Protein AF-A0A8S9Z7M5-F1 (afdb_monomer)

Structure (mmCIF, N/CA/C/O backbone):
data_AF-A0A8S9Z7M5-F1
#
_entry.id   AF-A0A8S9Z7M5-F1
#
loop_
_atom_site.group_PDB
_atom_site.id
_atom_site.type_symbol
_atom_site.label_atom_id
_atom_site.label_alt_id
_atom_site.label_comp_id
_atom_site.label_asym_id
_atom_site.label_entity_id
_atom_site.label_seq_id
_atom_site.pdbx_PDB_ins_code
_atom_site.Cartn_x
_atom_site.Cartn_y
_atom_site.Cartn_z
_atom_site.occupancy
_atom_site.B_iso_or_equiv
_atom_site.auth_seq_id
_atom_site.auth_comp_id
_atom_site.auth_asym_id
_atom_site.auth_atom_id
_atom_site.pdbx_PDB_model_num
ATOM 1 N N . MET A 1 1 ? 32.439 66.332 22.650 1.00 41.66 1 MET A N 1
ATOM 2 C CA . MET A 1 1 ? 33.473 65.335 22.286 1.00 41.66 1 MET A CA 1
ATOM 3 C C . MET A 1 1 ? 32.814 64.199 21.506 1.00 41.66 1 MET A C 1
ATOM 5 O O . MET A 1 1 ? 32.398 63.216 22.099 1.00 41.66 1 MET A O 1
ATOM 9 N N . GLY A 1 2 ? 32.645 64.363 20.190 1.00 43.66 2 GLY A N 1
ATOM 10 C CA . GLY A 1 2 ? 32.163 63.294 19.310 1.00 43.66 2 GLY A CA 1
ATOM 11 C C . GLY A 1 2 ? 33.354 62.501 18.784 1.00 43.66 2 GLY A C 1
ATOM 12 O O . GLY A 1 2 ? 34.183 63.055 18.065 1.00 43.66 2 GLY A O 1
ATOM 13 N N . ARG A 1 3 ? 33.480 61.229 19.173 1.00 40.91 3 ARG A N 1
ATOM 14 C CA . ARG A 1 3 ? 34.490 60.324 18.610 1.00 40.91 3 ARG A CA 1
ATOM 15 C C . ARG A 1 3 ? 34.064 59.967 17.185 1.00 40.91 3 ARG A C 1
ATOM 17 O O . ARG A 1 3 ? 33.231 59.092 16.985 1.00 40.91 3 ARG A O 1
ATOM 24 N N . LEU A 1 4 ? 34.629 60.665 16.203 1.00 47.94 4 LEU A N 1
ATOM 25 C CA . LEU A 1 4 ? 34.622 60.220 14.813 1.00 47.94 4 LEU A CA 1
ATOM 26 C C . LEU A 1 4 ? 35.462 58.942 14.730 1.00 47.94 4 LEU A C 1
ATOM 28 O O . LEU A 1 4 ? 36.685 58.986 14.862 1.00 47.94 4 LEU A O 1
ATOM 32 N N . LEU A 1 5 ? 34.798 57.802 14.545 1.00 40.91 5 LEU A N 1
ATOM 33 C CA . LEU A 1 5 ? 35.454 56.547 14.196 1.00 40.91 5 LEU A CA 1
ATOM 34 C C . LEU A 1 5 ? 36.011 56.686 12.774 1.00 40.91 5 LEU A C 1
ATOM 36 O O . LEU A 1 5 ? 35.303 56.485 11.790 1.00 40.91 5 LEU A O 1
ATOM 40 N N . ARG A 1 6 ? 37.284 57.076 12.660 1.00 47.19 6 ARG A N 1
ATOM 41 C CA . ARG A 1 6 ? 38.050 56.919 11.420 1.00 47.19 6 ARG A CA 1
ATOM 42 C C . ARG A 1 6 ? 38.356 55.434 11.248 1.00 47.19 6 ARG A C 1
ATOM 44 O O . ARG A 1 6 ? 39.201 54.898 11.958 1.00 47.19 6 ARG A O 1
ATOM 51 N N . PHE A 1 7 ? 37.679 54.789 10.306 1.00 44.00 7 PHE A N 1
ATOM 52 C CA . PHE A 1 7 ? 38.098 53.485 9.804 1.00 44.00 7 PHE A CA 1
ATOM 53 C C . PHE A 1 7 ? 39.279 53.691 8.851 1.00 44.00 7 PHE A C 1
ATOM 55 O O . PHE A 1 7 ? 39.161 54.404 7.854 1.00 44.00 7 PHE A O 1
ATOM 62 N N . SER A 1 8 ? 40.432 53.118 9.197 1.00 44.59 8 SER A N 1
ATOM 63 C CA . SER A 1 8 ? 41.628 53.139 8.354 1.00 44.59 8 SER A CA 1
ATOM 64 C C . SER A 1 8 ? 41.434 52.159 7.196 1.00 44.59 8 SER A C 1
ATOM 66 O O . SER A 1 8 ? 41.319 50.956 7.414 1.00 44.59 8 SER A O 1
ATOM 68 N N . ILE A 1 9 ? 41.339 52.674 5.968 1.00 55.38 9 ILE A N 1
ATOM 69 C CA . ILE A 1 9 ? 41.145 51.883 4.745 1.00 55.38 9 ILE A CA 1
ATOM 70 C C . ILE A 1 9 ? 42.525 51.537 4.177 1.00 55.38 9 ILE A C 1
ATOM 72 O O . ILE A 1 9 ? 42.969 52.121 3.191 1.00 55.38 9 ILE A O 1
ATOM 76 N N . GLU A 1 10 ? 43.215 50.601 4.822 1.00 52.72 10 GLU A N 1
ATOM 77 C CA . GLU A 1 10 ? 44.466 50.018 4.308 1.00 52.72 10 GLU A CA 1
ATOM 78 C C . GLU A 1 10 ? 44.392 48.492 4.157 1.00 52.72 10 GLU A C 1
ATOM 80 O O . GLU A 1 10 ? 45.411 47.829 4.000 1.00 52.72 10 GLU A O 1
ATOM 85 N N . GLU A 1 11 ? 43.187 47.913 4.121 1.00 57.78 11 GLU A N 1
ATOM 86 C CA . GLU A 1 11 ? 43.039 46.512 3.719 1.00 57.78 11 GLU A CA 1
ATOM 87 C C . GLU A 1 11 ? 42.823 46.389 2.201 1.00 57.78 11 GLU A C 1
ATOM 89 O O . GLU A 1 11 ? 41.920 47.046 1.661 1.00 57.78 11 GLU A O 1
ATOM 94 N N . PRO A 1 12 ? 43.593 45.534 1.495 1.00 56.59 12 PRO A N 1
ATOM 95 C CA . PRO A 1 12 ? 43.614 45.455 0.028 1.00 56.59 12 PRO A CA 1
ATOM 96 C C . PRO A 1 12 ? 42.266 45.059 -0.602 1.00 56.59 12 PRO A C 1
ATOM 98 O O . PRO A 1 12 ? 42.060 45.265 -1.796 1.00 56.59 12 PRO A O 1
ATOM 101 N N . PHE A 1 13 ? 41.318 44.562 0.197 1.00 58.50 13 PHE A N 1
ATOM 102 C CA . PHE A 1 13 ? 39.996 44.111 -0.249 1.00 58.50 13 PHE A CA 1
ATOM 103 C C . PHE A 1 13 ? 38.861 45.120 -0.003 1.00 58.50 13 PHE A C 1
ATOM 105 O O . PHE A 1 13 ? 37.759 44.951 -0.522 1.00 58.50 13 PHE A O 1
ATOM 112 N N . SER A 1 14 ? 39.110 46.202 0.738 1.00 60.88 14 SER A N 1
ATOM 113 C CA . SER A 1 14 ? 38.068 47.163 1.139 1.00 60.88 14 SER A CA 1
ATOM 114 C C . SER A 1 14 ? 37.517 47.989 -0.033 1.00 60.88 14 SER A C 1
ATOM 116 O O . SER A 1 14 ? 36.306 48.124 -0.196 1.00 60.88 14 SER A O 1
ATOM 118 N N . LYS A 1 15 ? 38.394 48.493 -0.906 1.00 70.69 15 LYS A N 1
ATOM 119 C CA . LYS A 1 15 ? 38.017 49.287 -2.087 1.00 70.69 15 LYS A CA 1
ATOM 120 C C . LYS A 1 15 ? 37.166 48.508 -3.108 1.00 70.69 15 LYS A C 1
ATOM 122 O O . LYS A 1 15 ? 36.126 49.039 -3.496 1.00 70.69 15 LYS A O 1
ATOM 127 N N . PRO A 1 16 ? 37.525 47.277 -3.534 1.00 75.12 16 PRO A N 1
ATOM 128 C CA . PRO A 1 16 ? 36.694 46.522 -4.474 1.00 75.12 16 PRO A CA 1
ATOM 129 C C . PRO A 1 16 ? 35.337 46.123 -3.880 1.00 75.12 16 PRO A C 1
ATOM 131 O O . PRO A 1 16 ? 34.335 46.195 -4.585 1.00 75.12 16 PRO A O 1
ATOM 134 N N . LEU A 1 17 ? 35.264 45.790 -2.587 1.00 72.00 17 LEU A N 1
ATOM 135 C CA . LEU A 1 17 ? 33.990 45.479 -1.926 1.00 72.00 17 LEU A CA 1
ATOM 136 C C . LEU A 1 17 ? 33.049 46.688 -1.872 1.00 72.00 17 LEU A C 1
ATOM 138 O O . LEU A 1 17 ? 31.853 46.543 -2.120 1.00 72.00 17 LEU A O 1
ATOM 142 N N . ILE A 1 18 ? 33.583 47.885 -1.615 1.00 78.94 18 ILE A N 1
ATOM 143 C CA . ILE A 1 18 ? 32.797 49.126 -1.651 1.00 78.94 18 ILE A CA 1
ATOM 144 C C . ILE A 1 18 ? 32.276 49.393 -3.070 1.00 78.94 18 ILE A C 1
ATOM 146 O O . ILE A 1 18 ? 31.110 49.740 -3.233 1.00 78.94 18 ILE A O 1
ATOM 150 N N . ILE A 1 19 ? 33.099 49.184 -4.103 1.00 78.50 19 ILE A N 1
ATOM 151 C CA . ILE A 1 19 ? 32.679 49.363 -5.503 1.00 78.50 19 ILE A CA 1
ATOM 152 C C . ILE A 1 19 ? 31.573 48.365 -5.876 1.00 78.50 19 ILE A C 1
ATOM 154 O O . ILE A 1 19 ? 30.575 48.769 -6.469 1.00 78.50 19 ILE A O 1
ATOM 158 N N . ILE A 1 20 ? 31.700 47.095 -5.479 1.00 82.69 20 ILE A N 1
ATOM 159 C CA . ILE A 1 20 ? 30.673 46.067 -5.711 1.00 82.69 20 ILE A CA 1
ATOM 160 C C . ILE A 1 20 ? 29.368 46.435 -4.993 1.00 82.69 20 ILE A C 1
ATOM 162 O O . ILE A 1 20 ? 28.297 46.372 -5.594 1.00 82.69 20 ILE A O 1
ATOM 166 N N . ALA A 1 21 ? 29.439 46.872 -3.734 1.00 82.31 21 ALA A N 1
ATOM 167 C CA . ALA A 1 21 ? 28.259 47.284 -2.978 1.00 82.31 21 ALA A CA 1
ATOM 168 C C . ALA A 1 21 ? 27.544 48.480 -3.633 1.00 82.31 21 ALA A C 1
ATOM 170 O O . ALA A 1 21 ? 26.318 48.484 -3.743 1.00 82.31 21 ALA A O 1
ATOM 171 N N . LEU A 1 22 ? 28.303 49.463 -4.131 1.00 87.38 22 LEU A N 1
ATOM 172 C CA . LEU A 1 22 ? 27.754 50.606 -4.863 1.00 87.38 22 LEU A CA 1
ATOM 173 C C . LEU A 1 22 ? 27.125 50.188 -6.201 1.00 87.38 22 LEU A C 1
ATOM 175 O O . LEU A 1 22 ? 26.064 50.698 -6.554 1.00 87.38 22 LEU A O 1
ATOM 179 N N . GLN A 1 23 ? 27.722 49.232 -6.918 1.00 88.75 23 GLN A N 1
ATOM 180 C CA . GLN A 1 23 ? 27.154 48.684 -8.154 1.00 88.75 23 GLN A CA 1
ATOM 181 C C . GLN A 1 23 ? 25.840 47.938 -7.899 1.00 88.75 23 GLN A C 1
ATOM 183 O O . GLN A 1 23 ? 24.867 48.165 -8.615 1.00 88.75 23 GLN A O 1
ATOM 188 N N . ILE A 1 24 ? 25.773 47.104 -6.858 1.00 88.44 24 ILE A N 1
ATOM 189 C CA . ILE A 1 24 ? 24.548 46.380 -6.480 1.00 88.44 24 ILE A CA 1
ATOM 190 C C . ILE A 1 24 ? 23.438 47.359 -6.082 1.00 88.44 24 ILE A C 1
ATOM 192 O O . ILE A 1 24 ? 22.291 47.185 -6.499 1.00 88.44 24 ILE A O 1
ATOM 196 N N . ALA A 1 25 ? 23.770 48.402 -5.316 1.00 86.00 25 ALA A N 1
ATOM 197 C CA . ALA A 1 25 ? 22.811 49.431 -4.922 1.00 86.00 25 ALA A CA 1
ATOM 198 C C . ALA A 1 25 ? 22.291 50.221 -6.135 1.00 86.00 25 ALA A C 1
ATOM 200 O O . ALA A 1 25 ? 21.087 50.445 -6.253 1.00 86.00 25 ALA A O 1
ATOM 201 N N . PHE A 1 26 ? 23.173 50.592 -7.068 1.00 89.19 26 PHE A N 1
ATOM 202 C CA . PHE A 1 26 ? 22.802 51.314 -8.286 1.00 89.19 26 PHE A CA 1
ATOM 203 C C . PHE A 1 26 ? 21.929 50.468 -9.223 1.00 89.19 26 PHE A C 1
ATOM 205 O O . PHE A 1 26 ? 20.903 50.943 -9.702 1.00 89.19 26 PHE A O 1
ATOM 212 N N . ILE A 1 27 ? 22.284 49.198 -9.435 1.00 82.88 27 ILE A N 1
ATOM 213 C CA . ILE A 1 27 ? 21.500 48.268 -10.260 1.00 82.88 27 ILE A CA 1
ATOM 214 C C . ILE A 1 27 ? 20.122 48.026 -9.633 1.00 82.88 27 ILE A C 1
ATOM 216 O O . ILE A 1 27 ? 19.117 48.107 -10.334 1.00 82.88 27 ILE A O 1
ATOM 220 N N . SER A 1 28 ? 20.056 47.816 -8.315 1.00 82.94 28 SER A N 1
ATOM 221 C CA . SER A 1 28 ? 18.784 47.682 -7.587 1.00 82.94 28 SER A CA 1
ATOM 222 C C . SER A 1 28 ? 17.900 48.927 -7.736 1.00 82.94 28 SER A C 1
ATOM 224 O O . SER A 1 28 ? 16.697 48.805 -7.959 1.00 82.94 28 SER A O 1
ATOM 226 N N . ALA A 1 29 ? 18.490 50.126 -7.669 1.00 84.62 29 ALA A N 1
ATOM 227 C CA . ALA A 1 29 ? 17.766 51.380 -7.861 1.00 84.62 29 ALA A CA 1
ATOM 228 C C . ALA A 1 29 ? 17.242 51.539 -9.299 1.00 84.62 29 ALA A C 1
ATOM 230 O O . ALA A 1 29 ? 16.110 51.974 -9.485 1.00 84.62 29 ALA A O 1
ATOM 231 N N . LEU A 1 30 ? 18.023 51.146 -10.312 1.00 82.25 30 LEU A N 1
ATOM 232 C CA . LEU A 1 30 ? 17.582 51.161 -11.709 1.00 82.25 30 LEU A CA 1
ATOM 233 C C . LEU A 1 30 ? 16.441 50.169 -11.962 1.00 82.25 30 LEU A C 1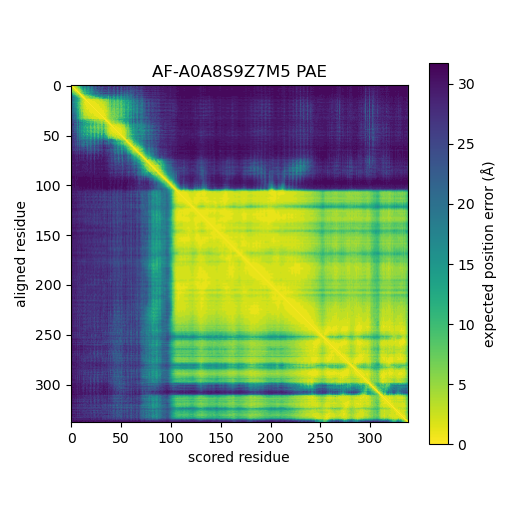
ATOM 235 O O . LEU A 1 30 ? 15.461 50.534 -12.601 1.00 82.25 30 LEU A O 1
ATOM 239 N N . ILE A 1 31 ? 16.535 48.947 -11.429 1.00 81.19 31 ILE A N 1
ATOM 240 C CA . ILE A 1 31 ? 15.472 47.934 -11.541 1.00 81.19 31 ILE A CA 1
ATOM 241 C C . ILE A 1 31 ? 14.167 48.466 -10.941 1.00 81.19 31 ILE A C 1
ATOM 243 O O . ILE A 1 31 ? 13.120 48.361 -11.572 1.00 81.19 31 ILE A O 1
ATOM 247 N N . SER A 1 32 ? 14.246 49.093 -9.763 1.00 80.06 32 SER A N 1
ATOM 248 C CA . SER A 1 32 ? 13.082 49.690 -9.105 1.00 80.06 32 SER A CA 1
ATOM 249 C C . SER A 1 32 ? 12.542 50.926 -9.831 1.00 80.06 32 SER A C 1
ATOM 251 O O . SER A 1 32 ? 11.343 51.167 -9.773 1.00 80.06 32 SER A O 1
ATOM 253 N N . TYR A 1 33 ? 13.394 51.731 -10.473 1.00 87.81 33 TYR A N 1
ATOM 254 C CA . TYR A 1 33 ? 12.980 52.954 -11.172 1.00 87.81 33 TYR A CA 1
ATOM 255 C C . TYR A 1 33 ? 12.324 52.668 -12.530 1.00 87.81 33 TYR A C 1
ATOM 257 O O . TYR A 1 33 ? 11.409 53.381 -12.931 1.00 87.81 33 TYR A O 1
ATOM 265 N N . TYR A 1 34 ? 12.780 51.626 -13.230 1.00 86.38 34 TYR A N 1
ATOM 266 C CA . TYR A 1 34 ? 12.255 51.217 -14.537 1.00 86.38 34 TYR A CA 1
ATOM 267 C C . TYR A 1 34 ? 11.215 50.080 -14.461 1.00 86.38 34 TYR A C 1
ATOM 269 O O . TYR A 1 34 ? 10.794 49.596 -15.507 1.00 86.38 34 TYR A O 1
ATOM 277 N N . ASP A 1 35 ? 10.816 49.668 -13.251 1.00 75.50 35 ASP A N 1
ATOM 278 C CA . ASP A 1 35 ? 9.834 48.604 -12.963 1.00 75.50 35 ASP A CA 1
ATOM 279 C C . ASP A 1 35 ? 10.125 47.289 -13.718 1.00 75.50 35 ASP A C 1
ATOM 281 O O . ASP A 1 35 ? 9.268 46.664 -14.343 1.00 75.50 35 ASP A O 1
ATOM 285 N N . VAL A 1 36 ? 11.404 46.897 -13.722 1.00 77.25 36 VAL A N 1
ATOM 286 C CA . VAL A 1 36 ? 11.878 45.720 -14.459 1.00 77.25 36 VAL A CA 1
ATOM 287 C C . VAL A 1 36 ? 11.590 44.459 -13.648 1.00 77.25 36 VAL A C 1
ATOM 289 O O . VAL A 1 36 ? 12.266 44.177 -12.658 1.00 77.25 36 VAL A O 1
ATOM 292 N N . GLU A 1 37 ? 10.636 43.647 -14.102 1.00 69.12 37 GLU A N 1
ATOM 293 C CA . GLU A 1 37 ? 10.417 42.307 -13.555 1.00 69.12 37 GLU A CA 1
ATOM 294 C C . GLU A 1 37 ? 11.569 41.376 -13.954 1.00 69.12 37 GLU A C 1
ATOM 296 O O . GLU A 1 37 ? 11.643 40.857 -15.071 1.00 69.12 37 GLU A O 1
ATOM 301 N N . LEU A 1 38 ? 12.501 41.155 -13.026 1.00 65.19 38 LEU A N 1
ATOM 302 C CA . LEU A 1 38 ? 13.530 40.143 -13.216 1.00 65.19 38 LEU A CA 1
ATOM 303 C C . LEU A 1 38 ? 12.924 38.750 -13.017 1.00 65.19 38 LEU A C 1
ATOM 305 O O . LEU A 1 38 ? 12.332 38.489 -11.965 1.00 65.19 38 LEU A O 1
ATOM 309 N N . PRO A 1 39 ? 13.123 37.812 -13.961 1.00 69.00 39 PRO A N 1
ATOM 310 C CA . PRO A 1 39 ? 12.734 36.430 -13.761 1.00 69.00 39 PRO A CA 1
ATOM 311 C C . PRO A 1 39 ? 13.681 35.834 -12.715 1.00 69.00 39 PRO A C 1
ATOM 313 O O . PRO A 1 39 ? 14.784 35.373 -13.018 1.00 69.00 39 PRO A O 1
ATOM 316 N N . PHE A 1 40 ? 13.256 35.902 -11.453 1.00 65.12 40 PHE A N 1
ATOM 317 C CA . PHE A 1 40 ? 14.084 35.567 -10.298 1.00 65.12 40 PHE A CA 1
ATOM 318 C C . PHE A 1 40 ? 14.610 34.134 -10.378 1.00 65.12 40 PHE A C 1
ATOM 320 O O . PHE A 1 40 ? 15.770 33.898 -10.063 1.00 65.12 40 PHE A O 1
ATOM 327 N N . GLN A 1 41 ? 13.800 33.202 -10.887 1.00 57.28 41 GLN A N 1
ATOM 328 C CA . GLN A 1 41 ? 14.165 31.789 -10.921 1.00 57.28 41 GLN A CA 1
ATOM 329 C C . GLN A 1 41 ? 15.294 31.462 -11.910 1.00 57.28 41 GLN A C 1
ATOM 331 O O . GLN A 1 41 ? 16.299 30.910 -11.474 1.00 57.28 41 GLN A O 1
ATOM 336 N N . PRO A 1 42 ? 15.247 31.895 -13.184 1.00 68.75 42 PRO A N 1
ATOM 337 C CA . PRO A 1 42 ? 16.381 31.741 -14.098 1.00 68.75 42 PRO A CA 1
ATOM 338 C C . PRO A 1 42 ? 17.667 32.432 -13.631 1.00 68.75 42 PRO A C 1
ATOM 340 O O . PRO A 1 42 ? 18.757 31.888 -13.799 1.00 68.75 42 PRO A O 1
ATOM 343 N N . VAL A 1 43 ? 17.557 33.631 -13.047 1.00 69.50 43 VAL A N 1
ATOM 344 C CA . VAL A 1 43 ? 18.721 34.390 -12.560 1.00 69.50 43 VAL A CA 1
ATOM 345 C C . VAL A 1 43 ? 19.332 33.704 -11.338 1.00 69.50 43 VAL A C 1
ATOM 347 O O . VAL A 1 43 ? 20.551 33.550 -11.261 1.00 69.50 43 VAL A O 1
ATOM 350 N N . TYR A 1 44 ? 18.493 33.231 -10.419 1.00 70.19 44 TYR A N 1
ATOM 351 C CA . TYR A 1 44 ? 18.904 32.447 -9.261 1.00 70.19 44 TYR A CA 1
ATOM 352 C C . TYR A 1 44 ? 19.582 31.140 -9.679 1.00 70.19 44 TYR A C 1
ATOM 354 O O . TYR A 1 44 ? 20.687 30.857 -9.216 1.00 70.19 44 TYR A O 1
ATOM 362 N N . ASP A 1 45 ? 18.983 30.390 -10.606 1.00 66.12 45 ASP A N 1
ATOM 363 C CA . ASP A 1 45 ? 19.530 29.127 -11.106 1.00 66.12 45 ASP A CA 1
ATOM 364 C C . ASP A 1 45 ? 20.881 29.341 -11.801 1.00 66.12 45 ASP A C 1
ATOM 366 O O . ASP A 1 45 ? 21.832 28.584 -11.585 1.00 66.12 45 ASP A O 1
ATOM 370 N N . PHE A 1 46 ? 21.010 30.418 -12.583 1.00 72.81 46 PHE A N 1
ATOM 371 C CA . PHE A 1 46 ? 22.264 30.797 -13.229 1.00 72.81 46 PHE A CA 1
ATOM 372 C C . PHE A 1 46 ? 23.358 31.133 -12.206 1.00 72.81 46 PHE A C 1
ATOM 374 O O . PHE A 1 46 ? 24.471 30.607 -12.309 1.00 72.81 46 PHE A O 1
ATOM 381 N N . ILE A 1 47 ? 23.049 31.967 -11.207 1.00 67.12 47 ILE A N 1
ATOM 382 C CA . ILE A 1 47 ? 23.989 32.359 -10.146 1.00 67.12 47 ILE A CA 1
ATOM 383 C C . ILE A 1 47 ? 24.396 31.134 -9.319 1.00 67.12 47 ILE A C 1
ATOM 385 O O . ILE A 1 47 ? 25.586 30.916 -9.086 1.00 67.12 47 ILE A O 1
ATOM 389 N N . TYR A 1 48 ? 23.437 30.287 -8.947 1.00 66.19 48 TYR A N 1
ATOM 390 C CA . TYR A 1 48 ? 23.670 29.051 -8.204 1.00 66.19 48 TYR A CA 1
ATOM 391 C C . TYR A 1 48 ? 24.605 28.095 -8.962 1.00 66.19 48 TYR A C 1
ATOM 393 O O . TYR A 1 48 ? 25.584 27.593 -8.401 1.00 66.19 48 TYR A O 1
ATOM 401 N N . LEU A 1 49 ? 24.366 27.894 -10.263 1.00 67.06 49 LEU A N 1
ATOM 402 C CA . LEU A 1 49 ? 25.204 27.046 -11.115 1.00 67.06 49 LEU A CA 1
ATOM 403 C C . LEU A 1 49 ? 26.627 27.588 -11.289 1.00 67.06 49 LEU A C 1
ATOM 405 O O . LEU A 1 49 ? 27.566 26.798 -11.397 1.00 67.06 49 LEU A O 1
ATOM 409 N N . HIS A 1 50 ? 26.805 28.909 -11.323 1.00 66.69 50 HIS A N 1
ATOM 410 C CA . HIS A 1 50 ? 28.115 29.525 -11.545 1.00 66.69 50 HIS A CA 1
ATOM 411 C C . HIS A 1 50 ? 28.935 29.656 -10.260 1.00 66.69 50 HIS A C 1
ATOM 413 O O . HIS A 1 50 ? 30.132 29.371 -10.289 1.00 66.69 50 HIS A O 1
ATOM 419 N N . ILE A 1 51 ? 28.311 29.968 -9.120 1.00 61.34 51 ILE A N 1
ATOM 420 C CA . ILE A 1 51 ? 28.991 29.975 -7.814 1.00 61.34 51 ILE A CA 1
ATOM 421 C C . ILE A 1 51 ? 29.507 28.570 -7.471 1.00 61.34 51 ILE A C 1
ATOM 423 O O . ILE A 1 51 ? 30.632 28.425 -6.996 1.00 61.34 51 ILE A O 1
ATOM 427 N N . ARG A 1 52 ? 28.756 27.513 -7.817 1.00 56.22 52 ARG A N 1
ATOM 428 C CA . ARG A 1 52 ? 29.167 26.112 -7.608 1.00 56.22 52 ARG A CA 1
ATOM 429 C C . ARG A 1 52 ? 30.434 25.711 -8.382 1.00 56.22 52 ARG A C 1
ATOM 431 O O . ARG A 1 52 ? 31.097 24.749 -8.000 1.00 56.22 52 ARG A O 1
ATOM 438 N N . LYS A 1 53 ? 30.789 26.427 -9.455 1.00 58.84 53 LYS A N 1
ATOM 439 C CA . LYS A 1 53 ? 32.010 26.168 -10.242 1.00 58.84 53 LYS A CA 1
ATOM 440 C C . LYS A 1 53 ? 33.269 26.784 -9.619 1.00 58.84 53 LYS A C 1
ATOM 442 O O . LYS A 1 53 ? 34.373 26.373 -9.972 1.00 58.84 53 LYS A O 1
ATOM 447 N N . VAL A 1 54 ? 33.137 27.730 -8.684 1.00 62.28 54 VAL A N 1
ATOM 448 C CA . VAL A 1 54 ? 34.278 28.397 -8.040 1.00 62.28 54 VAL A CA 1
ATOM 449 C C . VAL A 1 54 ? 34.656 27.640 -6.767 1.00 62.28 54 VAL A C 1
ATOM 451 O O . VAL A 1 54 ? 34.165 27.903 -5.673 1.00 62.28 54 VAL A O 1
ATOM 454 N N . LYS A 1 55 ? 35.558 26.669 -6.929 1.00 47.72 55 LYS A N 1
ATOM 455 C CA . LYS A 1 55 ? 35.967 25.689 -5.907 1.00 47.72 55 LYS A CA 1
ATOM 456 C C . LYS A 1 55 ? 36.581 26.292 -4.626 1.00 47.72 55 LYS A C 1
ATOM 458 O O . LYS A 1 55 ? 36.695 25.579 -3.643 1.00 47.72 55 LYS A O 1
ATOM 463 N N . GLN A 1 56 ? 36.969 27.571 -4.632 1.00 47.41 56 GLN A N 1
ATOM 464 C CA . GLN A 1 56 ? 37.696 28.233 -3.533 1.00 47.41 56 GLN A CA 1
ATOM 465 C C . GLN A 1 56 ? 36.822 29.031 -2.549 1.00 47.41 56 GLN A C 1
ATOM 467 O O . GLN A 1 56 ? 37.331 29.477 -1.528 1.00 47.41 56 GLN A O 1
ATOM 472 N N . ILE A 1 57 ? 35.526 29.234 -2.813 1.00 48.75 57 ILE A N 1
ATOM 473 C CA . ILE A 1 57 ? 34.686 30.076 -1.933 1.00 48.75 57 ILE A CA 1
ATOM 474 C C . ILE A 1 57 ? 34.247 29.334 -0.657 1.00 48.75 57 ILE A C 1
ATOM 476 O O . ILE A 1 57 ? 33.985 29.969 0.362 1.00 48.75 57 ILE A O 1
ATOM 480 N N . PHE A 1 58 ? 34.219 28.000 -0.680 1.00 48.56 58 PHE A N 1
ATOM 481 C CA . PHE A 1 58 ? 33.742 27.200 0.452 1.00 48.56 58 PHE A CA 1
ATOM 482 C C . PHE A 1 58 ? 34.745 27.056 1.606 1.00 48.56 58 PHE A C 1
ATOM 484 O O . PHE A 1 58 ? 34.324 26.689 2.697 1.00 48.56 58 PHE A O 1
ATOM 491 N N . ASP A 1 59 ? 36.016 27.423 1.416 1.00 43.97 59 ASP A N 1
ATOM 492 C CA . ASP A 1 59 ? 37.032 27.316 2.474 1.00 43.97 59 ASP A CA 1
ATOM 493 C C . ASP A 1 59 ? 37.206 28.611 3.296 1.00 43.97 59 ASP A C 1
ATOM 495 O O . ASP A 1 59 ? 37.923 28.610 4.293 1.00 43.97 59 ASP A O 1
ATOM 499 N N . PHE A 1 60 ? 36.573 29.731 2.910 1.00 44.69 60 PHE A N 1
ATOM 500 C CA . PHE A 1 60 ? 36.858 31.047 3.514 1.00 44.69 60 PHE A CA 1
ATOM 501 C C . PHE A 1 60 ? 35.767 31.595 4.450 1.00 44.69 60 PHE A C 1
ATOM 503 O O . PHE A 1 60 ? 36.011 32.548 5.186 1.00 44.69 60 PHE A O 1
ATOM 510 N N . PHE A 1 61 ? 34.568 31.016 4.471 1.00 38.50 61 PHE A N 1
ATOM 511 C CA . PHE A 1 61 ? 33.469 31.545 5.278 1.00 38.50 61 PHE A CA 1
ATOM 512 C C . PHE A 1 61 ? 32.796 30.443 6.101 1.00 38.50 61 PHE A C 1
ATOM 514 O O . PHE A 1 61 ? 32.085 29.600 5.563 1.00 38.50 61 PHE A O 1
ATOM 521 N N . GLU A 1 62 ? 32.950 30.521 7.428 1.00 42.16 62 GLU A N 1
ATOM 522 C CA . GLU A 1 62 ? 32.139 29.846 8.462 1.00 42.16 62 GLU A CA 1
ATOM 523 C C . GLU A 1 62 ? 30.680 30.360 8.436 1.00 42.16 62 GLU A C 1
ATOM 525 O O . GLU A 1 62 ? 30.137 30.902 9.399 1.00 42.16 62 GLU A O 1
ATOM 530 N N . LEU A 1 63 ? 30.027 30.240 7.280 1.00 43.19 63 LEU A N 1
ATOM 531 C CA . LEU A 1 63 ? 28.622 30.583 7.064 1.00 43.19 63 LEU A CA 1
ATOM 532 C C . LEU A 1 63 ? 27.674 29.441 7.458 1.00 43.19 63 LEU A C 1
ATOM 534 O O . LEU A 1 63 ? 26.455 29.637 7.439 1.00 43.19 63 LEU A O 1
ATOM 538 N N . GLU A 1 64 ? 28.201 28.294 7.901 1.00 43.22 64 GLU A N 1
ATOM 539 C CA . GLU A 1 64 ? 27.397 27.181 8.425 1.00 43.22 64 GLU A CA 1
ATOM 540 C C . GLU A 1 64 ? 26.551 27.585 9.643 1.00 43.22 64 GLU A C 1
ATOM 542 O O . GLU A 1 64 ? 25.460 27.052 9.840 1.00 43.22 64 GLU A O 1
ATOM 547 N N . LYS A 1 65 ? 26.969 28.593 10.421 1.00 44.03 65 LYS A N 1
ATOM 548 C CA . LYS A 1 65 ? 26.188 29.076 11.576 1.00 44.03 65 LYS A CA 1
ATOM 549 C C . LYS A 1 65 ? 25.104 30.098 11.235 1.00 44.03 65 LYS A C 1
ATOM 551 O O . LYS A 1 65 ? 24.194 30.281 12.038 1.00 44.03 65 LYS A O 1
ATOM 556 N N . ILE A 1 66 ? 25.170 30.751 10.073 1.00 40.59 66 ILE A N 1
ATOM 557 C CA . ILE A 1 66 ? 24.195 31.783 9.672 1.00 40.59 66 ILE A CA 1
ATOM 558 C C . ILE A 1 66 ? 23.149 31.208 8.707 1.00 40.59 66 ILE A C 1
ATOM 560 O O . ILE A 1 66 ? 21.971 31.530 8.826 1.00 40.59 66 ILE A O 1
ATOM 564 N N . PHE A 1 67 ? 23.543 30.298 7.809 1.00 40.62 67 PHE A N 1
ATOM 565 C CA . PHE A 1 67 ? 22.634 29.662 6.842 1.00 40.62 67 PHE A CA 1
ATOM 566 C C . PHE A 1 67 ? 22.244 28.218 7.196 1.00 40.62 67 PHE A C 1
ATOM 568 O O . PHE A 1 67 ? 21.497 27.582 6.447 1.00 40.62 67 PHE A O 1
ATOM 575 N N . GLY A 1 68 ? 22.672 27.717 8.362 1.00 36.03 68 GLY A N 1
ATOM 576 C CA . GLY A 1 68 ? 22.409 26.359 8.863 1.00 36.03 68 GLY A CA 1
ATOM 577 C C . GLY A 1 68 ? 20.935 25.994 9.095 1.00 36.03 68 GLY A C 1
ATOM 578 O O . GLY A 1 68 ? 20.644 24.896 9.553 1.00 36.03 68 GLY A O 1
ATOM 579 N N . SER A 1 69 ? 19.994 26.882 8.766 1.00 41.22 69 SER A N 1
ATOM 580 C CA . SER A 1 69 ? 18.552 26.600 8.757 1.00 41.22 69 SER A CA 1
ATOM 581 C C . SER A 1 69 ? 17.930 26.532 7.353 1.00 41.22 69 SER A C 1
ATOM 583 O O . SER A 1 69 ? 16.739 26.250 7.253 1.00 41.22 69 SER A O 1
ATOM 585 N N . ILE A 1 70 ? 18.691 26.747 6.265 1.00 41.41 70 ILE A N 1
ATOM 586 C CA . ILE A 1 70 ? 18.123 26.797 4.899 1.00 41.41 70 ILE A CA 1
ATOM 587 C C . ILE A 1 70 ? 18.881 25.954 3.848 1.00 41.41 70 ILE A C 1
ATOM 589 O O . ILE A 1 70 ? 18.277 25.609 2.835 1.00 41.41 70 ILE A O 1
ATOM 593 N N . ILE A 1 71 ? 20.137 25.522 4.046 1.00 34.66 71 ILE A N 1
ATOM 594 C CA . ILE A 1 71 ? 20.848 24.723 3.018 1.00 34.66 71 ILE A CA 1
ATOM 595 C C . ILE A 1 71 ? 21.622 23.535 3.611 1.00 34.66 71 ILE A C 1
ATOM 597 O O . ILE A 1 71 ? 22.823 23.588 3.829 1.00 34.66 71 ILE A O 1
ATOM 601 N N . PHE A 1 72 ? 20.935 22.402 3.737 1.00 31.88 72 PHE A N 1
ATOM 602 C CA . PHE A 1 72 ? 21.481 21.121 3.288 1.00 31.88 72 PHE A CA 1
ATOM 603 C C . PHE A 1 72 ? 20.404 20.543 2.375 1.00 31.88 72 PHE A C 1
ATOM 605 O O . PHE A 1 72 ? 19.376 20.058 2.846 1.00 31.88 72 PHE A O 1
ATOM 612 N N . SER A 1 73 ? 20.566 20.664 1.054 1.00 37.62 73 SER A N 1
ATOM 613 C CA . SER A 1 73 ? 19.683 19.954 0.125 1.00 37.62 73 SER A CA 1
ATOM 614 C C . SER A 1 73 ? 20.058 18.474 0.151 1.00 37.62 73 SER A C 1
ATOM 616 O O . SER A 1 73 ? 20.691 17.934 -0.749 1.00 37.62 73 SER A O 1
ATOM 618 N N . LYS A 1 74 ? 19.630 17.822 1.235 1.00 34.91 74 LYS A N 1
ATOM 619 C CA . LYS A 1 74 ? 19.329 16.400 1.283 1.00 34.91 74 LYS A CA 1
ATOM 620 C C . LYS A 1 74 ? 18.562 16.046 0.009 1.00 34.91 74 LYS A C 1
ATOM 622 O O . LYS A 1 74 ? 17.682 16.802 -0.437 1.00 34.91 74 LYS A O 1
ATOM 627 N N . THR A 1 75 ? 18.977 14.941 -0.598 1.00 37.06 75 THR A N 1
ATOM 628 C CA . THR A 1 75 ? 18.405 14.379 -1.824 1.00 37.06 75 THR A CA 1
ATOM 629 C C . THR A 1 75 ? 16.871 14.358 -1.751 1.00 37.06 75 THR A C 1
ATOM 631 O O . THR A 1 75 ? 16.294 14.334 -0.664 1.00 37.06 75 THR A O 1
ATOM 634 N N . SER A 1 76 ? 16.173 14.390 -2.888 1.00 42.38 76 SER A N 1
ATOM 635 C CA . SER A 1 76 ? 14.697 14.332 -2.924 1.00 42.38 76 SER A CA 1
ATOM 636 C C . SER A 1 76 ? 14.127 13.122 -2.165 1.00 42.38 76 SER A C 1
ATOM 638 O O . SER A 1 76 ? 13.038 13.213 -1.605 1.00 42.38 76 SER A O 1
ATOM 640 N N . SER A 1 77 ? 14.894 12.032 -2.076 1.00 38.31 77 SER A N 1
ATOM 641 C CA . SER A 1 77 ? 14.633 10.860 -1.238 1.00 38.31 77 SER A CA 1
ATOM 642 C C . SER A 1 77 ? 14.796 11.122 0.266 1.00 38.31 77 SER A C 1
ATOM 644 O O . SER A 1 77 ? 13.942 10.705 1.044 1.00 38.31 77 SER A O 1
ATOM 646 N N . ASP A 1 78 ? 15.834 11.852 0.687 1.00 34.44 78 ASP A N 1
ATOM 647 C CA . ASP A 1 78 ? 16.075 12.185 2.100 1.00 34.44 78 ASP A CA 1
ATOM 648 C C . ASP A 1 78 ? 15.066 13.204 2.639 1.00 34.44 78 ASP A C 1
ATOM 650 O O . ASP A 1 78 ? 14.579 13.053 3.757 1.00 34.44 78 ASP A O 1
ATOM 654 N N . ARG A 1 79 ? 14.700 14.215 1.835 1.00 38.69 79 ARG A N 1
ATOM 655 C CA . ARG A 1 79 ? 13.677 15.204 2.216 1.00 38.69 79 ARG A CA 1
ATOM 656 C C . ARG A 1 79 ? 12.311 14.561 2.432 1.00 38.69 79 ARG A C 1
ATOM 658 O O . ARG A 1 79 ? 11.581 14.979 3.319 1.00 38.69 79 ARG A O 1
ATOM 665 N N . ARG A 1 80 ? 11.990 13.508 1.679 1.00 40.97 80 ARG A N 1
ATOM 666 C CA . ARG A 1 80 ? 10.752 12.746 1.865 1.00 40.97 80 ARG A CA 1
ATOM 667 C C . ARG A 1 80 ? 10.781 11.786 3.037 1.00 40.97 80 ARG A C 1
ATOM 669 O O . ARG A 1 80 ? 9.767 11.623 3.705 1.00 40.97 80 ARG A O 1
ATOM 676 N N . TYR A 1 81 ? 11.931 11.177 3.309 1.00 34.28 81 TYR A N 1
A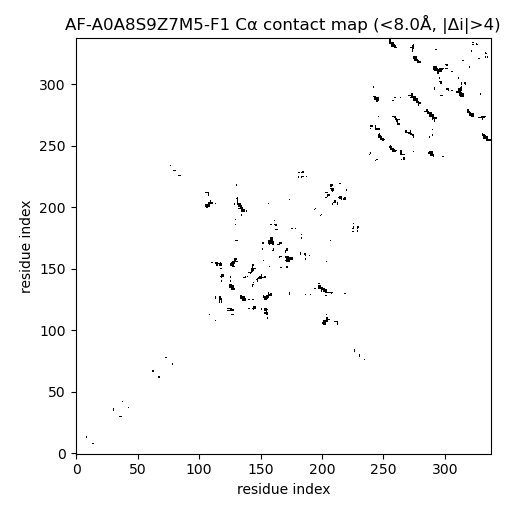TOM 677 C CA . TYR A 1 81 ? 12.120 10.360 4.504 1.00 34.28 81 TYR A CA 1
ATOM 678 C C . TYR A 1 81 ? 11.998 11.225 5.770 1.00 34.28 81 TYR A C 1
ATOM 680 O O . TYR A 1 81 ? 11.349 10.812 6.733 1.00 34.28 81 TYR A O 1
ATOM 688 N N . GLU A 1 82 ? 12.539 12.450 5.746 1.00 38.56 82 GLU A N 1
ATOM 689 C CA . GLU A 1 82 ? 12.342 13.457 6.794 1.00 38.56 82 GLU A CA 1
ATOM 690 C C . GLU A 1 82 ? 10.915 14.002 6.835 1.00 38.56 82 GLU A C 1
ATOM 692 O O . GLU A 1 82 ? 10.373 14.067 7.921 1.00 38.56 82 GLU A O 1
ATOM 697 N N . ASP A 1 83 ? 10.234 14.282 5.720 1.00 42.22 83 ASP A N 1
ATOM 698 C CA . ASP A 1 83 ? 8.820 14.698 5.752 1.00 42.22 83 ASP A CA 1
ATOM 699 C C . ASP A 1 83 ? 7.883 13.582 6.249 1.00 42.22 83 ASP A C 1
ATOM 701 O O . ASP A 1 83 ? 6.915 13.857 6.956 1.00 42.22 83 ASP A O 1
ATOM 705 N N . LEU A 1 84 ? 8.162 12.309 5.953 1.00 41.88 84 LEU A N 1
ATOM 706 C CA . LEU A 1 84 ? 7.395 11.168 6.472 1.00 41.88 84 LEU A CA 1
ATOM 707 C C . LEU A 1 84 ? 7.646 10.936 7.969 1.00 41.88 84 LEU A C 1
ATOM 709 O O . LEU A 1 84 ? 6.716 10.605 8.707 1.00 41.88 84 LEU A O 1
ATOM 713 N N . THR A 1 85 ? 8.876 11.145 8.443 1.00 38.09 85 THR A N 1
ATOM 714 C CA . THR A 1 85 ? 9.216 11.038 9.874 1.00 38.09 85 THR A CA 1
ATOM 715 C C . THR A 1 85 ? 8.817 12.289 10.674 1.00 38.09 85 THR A C 1
ATOM 717 O O . THR A 1 85 ? 8.347 12.164 11.805 1.00 38.09 85 THR A O 1
ATOM 720 N N . TYR A 1 86 ? 8.886 13.480 10.077 1.00 35.88 86 TYR A N 1
ATOM 721 C CA . TYR A 1 86 ? 8.470 14.770 10.635 1.00 35.88 86 TYR A CA 1
ATOM 722 C C . TYR A 1 86 ? 6.944 14.879 10.721 1.00 35.88 86 TYR A C 1
ATOM 724 O O . TYR A 1 86 ? 6.422 15.285 11.759 1.00 35.88 86 TYR A O 1
ATOM 732 N N . ASN A 1 87 ? 6.198 14.425 9.704 1.00 39.88 87 ASN A N 1
ATOM 733 C CA . ASN A 1 87 ? 4.733 14.383 9.768 1.00 39.88 87 ASN A CA 1
ATOM 734 C C . ASN A 1 87 ? 4.211 13.340 10.772 1.00 39.88 87 ASN A C 1
ATOM 736 O O . ASN A 1 87 ? 3.180 13.580 11.397 1.00 39.88 87 ASN A O 1
ATOM 740 N N . GLN A 1 88 ? 4.938 12.244 11.029 1.00 42.78 88 GLN A N 1
ATOM 741 C CA . GLN A 1 88 ? 4.594 11.315 12.115 1.00 42.78 88 GLN A CA 1
ATOM 742 C C . GLN A 1 88 ? 4.953 11.844 13.513 1.00 42.78 88 GLN A C 1
ATOM 744 O O . GLN A 1 88 ? 4.219 11.579 14.466 1.00 42.78 88 GLN A O 1
ATOM 749 N N . GLN A 1 89 ? 6.015 12.644 13.658 1.00 36.81 89 GLN A N 1
ATOM 750 C CA . GLN A 1 89 ? 6.283 13.376 14.906 1.00 36.81 89 GLN A CA 1
ATOM 751 C C . GLN A 1 89 ? 5.242 14.482 15.164 1.00 36.81 89 GLN A C 1
ATOM 753 O O . GLN A 1 89 ? 4.922 14.774 16.316 1.00 36.81 89 GLN A O 1
ATOM 758 N N . LYS A 1 90 ? 4.630 15.033 14.107 1.00 34.03 90 LYS A N 1
ATOM 759 C CA . LYS A 1 90 ? 3.547 16.029 14.182 1.00 34.03 90 LYS A CA 1
ATOM 760 C C . LYS A 1 90 ? 2.176 15.465 14.591 1.00 34.03 90 LYS A C 1
ATOM 762 O O . LYS A 1 90 ? 1.255 16.244 14.828 1.00 34.03 90 LYS A O 1
ATOM 767 N N . VAL A 1 91 ? 2.039 14.142 14.749 1.00 36.91 91 VAL A N 1
ATOM 768 C CA . VAL A 1 91 ? 0.854 13.511 15.376 1.00 36.91 91 VAL A CA 1
ATOM 769 C C . VAL A 1 91 ? 0.843 13.718 16.904 1.00 36.91 91 VAL A C 1
ATOM 771 O O . VAL A 1 91 ? -0.148 13.433 17.573 1.00 36.91 91 VAL A O 1
ATOM 774 N N . ILE A 1 92 ? 1.892 14.323 17.473 1.00 34.56 92 ILE A N 1
ATOM 775 C CA . ILE A 1 92 ? 1.776 15.050 18.741 1.00 34.56 92 ILE A CA 1
ATOM 776 C C . ILE A 1 92 ? 1.459 16.514 18.396 1.00 34.56 92 ILE A C 1
ATOM 778 O O . ILE A 1 92 ? 2.298 17.191 17.796 1.00 34.56 92 ILE A O 1
ATOM 782 N N . PRO A 1 93 ? 0.272 17.042 18.746 1.00 32.53 93 PRO A N 1
ATOM 783 C CA . PRO A 1 93 ? -0.098 18.394 18.367 1.00 32.53 93 PRO A CA 1
ATOM 784 C C . PRO A 1 93 ? 0.750 19.402 19.149 1.00 32.53 93 PRO A C 1
ATOM 786 O O . PRO A 1 93 ? 0.509 19.646 20.328 1.00 32.53 93 PRO A O 1
ATOM 789 N N . SER A 1 94 ? 1.703 20.044 18.474 1.00 29.64 94 SER A N 1
ATOM 790 C CA . SER A 1 94 ? 2.192 21.364 18.870 1.00 29.64 94 SER A CA 1
ATOM 791 C C . SER A 1 94 ? 1.510 22.403 17.983 1.00 29.64 94 SER A C 1
ATOM 793 O O . SER A 1 94 ? 1.922 22.658 16.852 1.00 29.64 94 SER A O 1
ATOM 795 N N . LYS A 1 95 ? 0.397 22.957 18.480 1.00 40.66 95 LYS A N 1
ATOM 796 C CA . LYS A 1 95 ? -0.193 24.193 17.957 1.00 40.66 95 LYS A CA 1
ATOM 797 C C . LYS A 1 95 ? 0.371 25.360 18.761 1.00 40.66 95 LYS A C 1
ATOM 799 O O . LYS A 1 95 ? 0.117 25.435 19.959 1.00 40.66 95 LYS A O 1
ATOM 804 N N . ASN A 1 96 ? 1.002 26.319 18.089 1.00 38.84 96 ASN A N 1
ATOM 805 C CA . ASN A 1 96 ? 0.983 27.705 18.549 1.00 38.84 96 ASN A CA 1
ATOM 806 C C . ASN A 1 96 ? -0.153 28.423 17.821 1.00 38.84 96 ASN A C 1
ATOM 808 O O . ASN A 1 96 ? -0.123 28.598 16.607 1.00 38.84 96 ASN A O 1
ATOM 812 N N . GLY A 1 97 ? -1.183 28.767 18.592 1.00 30.41 97 GLY A N 1
ATOM 813 C CA . GLY A 1 97 ? -2.410 29.402 18.127 1.00 30.41 97 GLY A CA 1
ATOM 814 C C . GLY A 1 97 ? -3.511 29.272 19.176 1.00 30.41 97 GLY A C 1
ATOM 815 O O . GLY A 1 97 ? -4.421 28.469 19.012 1.00 30.41 97 GLY A O 1
ATOM 816 N N . GLY A 1 98 ? -3.341 30.003 20.283 1.00 38.06 98 GLY A N 1
ATOM 817 C CA . GLY A 1 98 ? -4.334 30.353 21.307 1.00 38.06 98 GLY A CA 1
ATOM 818 C C . GLY A 1 98 ? -5.576 29.471 21.470 1.00 38.06 98 GLY A C 1
ATOM 819 O O . GLY A 1 98 ? -6.662 29.855 21.056 1.00 38.06 98 GLY A O 1
ATOM 820 N N . SER A 1 99 ? -5.443 28.353 22.183 1.00 32.75 99 SER A N 1
ATOM 821 C CA . SER A 1 99 ? -6.477 27.857 23.098 1.00 32.75 99 SER A CA 1
ATOM 822 C C . SER A 1 99 ? -5.825 26.870 24.064 1.00 32.75 99 SER A C 1
ATOM 824 O O . SER A 1 99 ? -5.125 25.948 23.650 1.00 32.75 99 SER A O 1
ATOM 826 N N . SER A 1 100 ? -5.982 27.108 25.360 1.00 35.16 100 SER A N 1
ATOM 827 C CA . SER A 1 100 ? -5.393 26.347 26.459 1.00 35.16 100 SER A CA 1
ATOM 828 C C . SER A 1 100 ? -5.941 24.914 26.514 1.00 35.16 100 SER A C 1
ATOM 830 O O . SER A 1 100 ? -6.893 24.612 27.233 1.00 35.16 100 SER A O 1
ATOM 832 N N . ILE A 1 101 ? -5.320 23.995 25.770 1.00 39.81 101 ILE A N 1
ATOM 833 C CA . ILE A 1 101 ? -5.591 22.559 25.891 1.00 39.81 101 ILE A CA 1
ATOM 834 C C . ILE A 1 101 ? -4.920 22.060 27.175 1.00 39.81 101 ILE A C 1
ATOM 836 O O . ILE A 1 101 ? -3.701 21.917 27.262 1.00 39.81 101 ILE A O 1
ATOM 840 N N . LYS A 1 102 ? -5.748 21.818 28.196 1.00 38.06 102 LYS A N 1
ATOM 841 C CA . LYS A 1 102 ? -5.401 21.076 29.414 1.00 38.06 102 LYS A CA 1
ATOM 842 C C . LYS A 1 102 ? -4.706 19.759 29.034 1.00 38.06 102 LYS A C 1
ATOM 844 O O . LYS A 1 102 ? -5.109 19.122 28.066 1.00 38.06 102 LYS A O 1
ATOM 849 N N . LYS A 1 103 ? -3.703 19.329 29.814 1.00 39.81 103 LYS A N 1
ATOM 850 C CA . LYS A 1 103 ? -3.162 17.953 29.808 1.00 39.81 103 LYS A CA 1
ATOM 851 C C . LYS A 1 103 ? -4.332 16.958 29.902 1.00 39.81 103 LYS A C 1
ATOM 853 O O . LYS A 1 103 ? -4.797 16.663 30.999 1.00 39.81 103 LYS A O 1
ATOM 858 N N . ASN A 1 104 ? -4.846 16.489 28.771 1.00 48.22 104 ASN A N 1
ATOM 859 C CA . ASN A 1 104 ? -5.927 15.515 28.744 1.00 48.22 104 ASN A CA 1
ATOM 860 C C . ASN A 1 104 ? -5.307 14.127 28.894 1.00 48.22 104 ASN A C 1
ATOM 862 O O . ASN A 1 104 ? -4.523 13.702 28.048 1.00 48.22 104 ASN A O 1
ATOM 866 N N . ASN A 1 105 ? -5.662 13.429 29.973 1.00 67.69 105 ASN A N 1
ATOM 867 C CA . ASN A 1 105 ? -5.441 11.993 30.090 1.00 67.69 105 ASN A CA 1
ATOM 868 C C . ASN A 1 105 ? -6.109 11.308 28.890 1.00 67.69 105 ASN A C 1
ATOM 870 O O . ASN A 1 105 ? -7.327 11.385 28.730 1.00 67.69 105 ASN A O 1
ATOM 874 N N . LEU A 1 106 ? -5.304 10.680 28.035 1.00 84.75 106 LEU A N 1
ATOM 875 C CA . LEU A 1 106 ? -5.778 9.829 26.950 1.00 84.75 106 LEU A CA 1
ATOM 876 C C . LEU A 1 106 ? -6.648 8.712 27.545 1.00 84.75 106 LEU A C 1
ATOM 878 O O . LEU A 1 106 ? -6.221 8.040 28.483 1.00 84.75 106 LEU A O 1
ATOM 882 N N . VAL A 1 107 ? -7.865 8.520 27.030 1.00 95.88 107 VAL A N 1
ATOM 883 C CA . VAL A 1 107 ? -8.740 7.439 27.504 1.00 95.88 107 VAL A CA 1
ATOM 884 C C . VAL A 1 107 ? -8.183 6.110 27.008 1.00 95.88 107 VAL A C 1
ATOM 886 O O . VAL A 1 107 ? -7.957 5.940 25.810 1.00 95.88 107 VAL A O 1
ATOM 889 N N . VAL A 1 108 ? -7.972 5.178 27.933 1.00 97.88 108 VAL A N 1
ATOM 890 C CA . VAL A 1 108 ? -7.516 3.819 27.638 1.00 97.88 108 VAL A CA 1
ATOM 891 C C . VAL A 1 108 ? -8.672 2.862 27.891 1.00 97.88 108 VAL A C 1
ATOM 893 O O . VAL A 1 108 ? -9.141 2.739 29.020 1.00 97.88 108 VAL A O 1
ATOM 896 N N . PHE A 1 109 ? -9.139 2.207 26.837 1.00 98.38 109 PHE A N 1
ATOM 897 C CA . PHE A 1 109 ? -10.210 1.220 26.884 1.00 98.38 109 PHE A CA 1
ATOM 898 C C . PHE A 1 109 ? -9.623 -0.177 27.075 1.00 98.38 109 PHE A C 1
ATOM 900 O O . PHE A 1 109 ? -8.605 -0.508 26.474 1.00 98.38 109 PHE A O 1
ATOM 907 N N . THR A 1 110 ? -10.271 -1.032 27.861 1.00 98.38 110 THR A N 1
ATOM 908 C CA . THR A 1 110 ? -10.086 -2.488 27.753 1.00 98.38 110 THR A CA 1
ATOM 909 C C . THR A 1 110 ? -10.960 -3.054 26.629 1.00 98.38 110 THR A C 1
ATOM 911 O O . THR A 1 110 ? -11.899 -2.391 26.183 1.00 98.38 110 THR A O 1
ATOM 914 N N . LYS A 1 111 ? -10.698 -4.294 26.186 1.00 97.56 111 LYS A N 1
ATOM 915 C CA . LYS A 1 111 ? -11.553 -4.981 25.196 1.00 97.56 111 LYS A CA 1
ATOM 916 C C . LYS A 1 111 ? -13.013 -5.045 25.665 1.00 97.56 111 LYS A C 1
ATOM 918 O O . LYS A 1 111 ? -13.902 -4.669 24.910 1.00 97.56 111 LYS A O 1
ATOM 923 N N . ASP A 1 112 ? -13.243 -5.381 26.934 1.00 98.06 112 ASP A N 1
ATOM 924 C CA . ASP A 1 112 ? -14.592 -5.433 27.516 1.00 98.06 112 ASP A CA 1
ATOM 925 C C . ASP A 1 112 ? -15.272 -4.062 27.557 1.00 98.06 112 ASP A C 1
ATOM 927 O O . ASP A 1 112 ? -16.468 -3.955 27.306 1.00 98.06 112 ASP A O 1
ATOM 931 N N . GLN A 1 113 ? -14.521 -2.994 27.851 1.00 98.00 113 GLN A N 1
ATOM 932 C CA . GLN A 1 113 ? -15.059 -1.633 27.839 1.00 98.00 113 GLN A CA 1
ATOM 933 C C . GLN A 1 113 ? -15.414 -1.181 26.424 1.00 98.00 113 GLN A C 1
ATOM 935 O O . GLN A 1 113 ? -16.468 -0.575 26.238 1.00 98.00 113 GLN A O 1
ATOM 940 N N . LEU A 1 114 ? -14.558 -1.472 25.439 1.00 98.31 114 LEU A N 1
ATOM 941 C CA . LEU A 1 114 ? -14.808 -1.134 24.041 1.00 98.31 114 LEU A CA 1
ATOM 942 C C . LEU A 1 114 ? -16.024 -1.896 23.495 1.00 98.31 114 LEU A C 1
ATOM 944 O O . LEU A 1 114 ? -16.867 -1.286 22.841 1.00 98.31 114 LEU A O 1
ATOM 948 N N . ALA A 1 115 ? -16.186 -3.170 23.867 1.00 97.75 115 ALA A N 1
ATOM 949 C CA . ALA A 1 115 ? -17.336 -3.997 23.496 1.00 97.75 115 ALA A CA 1
ATOM 950 C C . ALA A 1 115 ? -18.680 -3.408 23.951 1.00 97.75 115 ALA A C 1
ATOM 952 O O . ALA A 1 115 ? -19.726 -3.749 23.404 1.00 97.75 115 ALA A O 1
ATOM 953 N N . LEU A 1 116 ? -18.684 -2.475 24.914 1.00 97.88 116 LEU A N 1
ATOM 954 C CA . LEU A 1 116 ? -19.914 -1.808 25.329 1.00 97.88 116 LEU A CA 1
ATOM 955 C C . LEU A 1 116 ? -20.462 -0.790 24.312 1.00 97.88 116 LEU A C 1
ATOM 957 O O . LEU A 1 116 ? -21.584 -0.309 24.502 1.00 97.88 116 LEU A O 1
ATOM 961 N N . PHE A 1 117 ? -19.681 -0.451 23.285 1.00 98.12 117 PHE A N 1
ATOM 962 C CA . PHE A 1 117 ? -19.971 0.545 22.248 1.00 98.12 117 PHE A CA 1
ATOM 963 C C . PHE A 1 117 ? -20.212 -0.116 20.876 1.00 98.12 117 PHE A C 1
ATOM 965 O O . PHE A 1 117 ? -19.830 0.413 19.836 1.00 98.12 117 PHE A O 1
ATOM 972 N N . ASP A 1 118 ? -20.844 -1.288 20.876 1.00 97.12 118 ASP A N 1
ATOM 973 C CA . ASP A 1 118 ? -21.182 -2.104 19.698 1.00 97.12 118 ASP A CA 1
ATOM 974 C C . ASP A 1 118 ? -22.449 -1.639 18.941 1.00 97.12 118 ASP A C 1
ATOM 976 O O . ASP A 1 118 ? -22.855 -2.237 17.945 1.00 97.12 118 ASP A O 1
ATOM 980 N N . GLY A 1 119 ? -23.106 -0.581 19.426 1.00 95.81 119 GLY A N 1
ATOM 981 C CA . GLY A 1 119 ? -24.365 -0.073 18.878 1.00 95.81 119 GLY A CA 1
ATOM 982 C C . GLY A 1 119 ? -25.625 -0.783 19.368 1.00 95.81 119 GLY A C 1
ATOM 983 O O . GLY A 1 119 ? -26.719 -0.385 18.969 1.00 95.81 119 GLY A O 1
ATOM 984 N N . SER A 1 120 ? -25.509 -1.771 20.265 1.00 94.62 120 SER A N 1
ATOM 985 C CA . SER A 1 120 ? -26.659 -2.464 20.870 1.00 94.62 120 SER A CA 1
ATOM 986 C C . SER A 1 120 ? -27.492 -1.577 21.797 1.00 94.62 120 SER A C 1
ATOM 988 O O . SER A 1 120 ? -28.677 -1.823 22.024 1.00 94.62 120 SER A O 1
ATOM 990 N N . ARG A 1 121 ? -26.874 -0.524 22.341 1.00 93.94 121 ARG A N 1
ATOM 991 C CA . ARG A 1 121 ? -27.473 0.377 23.326 1.00 93.94 121 ARG A CA 1
ATOM 992 C C . ARG A 1 121 ? -27.713 1.759 22.725 1.00 93.94 121 ARG A C 1
ATOM 994 O O . ARG A 1 121 ? -26.742 2.479 22.511 1.00 93.94 121 ARG A O 1
ATOM 1001 N N . PRO A 1 122 ? -28.976 2.199 22.566 1.00 90.19 122 PRO A N 1
ATOM 1002 C CA . PRO A 1 122 ? -29.290 3.522 22.020 1.00 90.19 122 PRO A CA 1
ATOM 1003 C C . PRO A 1 122 ? -28.713 4.700 22.818 1.00 90.19 122 PRO A C 1
ATOM 1005 O O . PRO A 1 122 ? -28.553 5.786 22.273 1.00 90.19 122 PRO A O 1
ATOM 1008 N N . SER A 1 123 ? -28.410 4.497 24.104 1.00 93.50 123 SER A N 1
ATOM 1009 C CA . SER A 1 123 ? -27.835 5.510 24.995 1.00 93.50 123 SER A CA 1
ATOM 1010 C C . SER A 1 123 ? -26.313 5.656 24.890 1.00 93.50 123 SER A C 1
ATOM 1012 O O . SER A 1 123 ? -25.740 6.500 25.581 1.00 93.50 123 SER A O 1
ATOM 1014 N N . LYS A 1 124 ? -25.641 4.838 24.072 1.00 95.31 124 LYS A N 1
ATOM 1015 C CA . LYS A 1 124 ? -24.190 4.887 23.864 1.00 95.31 124 LYS A CA 1
ATOM 1016 C C . LYS A 1 124 ? -23.868 5.140 22.387 1.00 95.31 124 LYS A C 1
ATOM 1018 O O . LYS A 1 124 ? -24.587 4.630 21.530 1.00 95.31 124 LYS A O 1
ATOM 1023 N N . PRO A 1 125 ? -22.792 5.889 22.093 1.00 97.50 125 PRO A N 1
ATOM 1024 C CA . PRO A 1 125 ? -22.267 5.977 20.736 1.00 97.50 125 PRO A CA 1
ATOM 1025 C C . PRO A 1 125 ? -21.679 4.631 20.291 1.00 97.50 125 PRO A C 1
ATOM 1027 O O . PRO A 1 125 ? -21.420 3.747 21.114 1.00 97.50 125 PRO A O 1
ATOM 1030 N N . ILE A 1 126 ? -21.438 4.493 18.990 1.00 98.62 126 ILE A N 1
ATOM 1031 C CA . ILE A 1 126 ? -20.770 3.327 18.404 1.00 98.62 126 ILE A CA 1
ATOM 1032 C C . ILE A 1 126 ? -19.286 3.620 18.237 1.00 98.62 126 ILE A C 1
ATOM 1034 O O . ILE A 1 126 ? -18.938 4.601 17.582 1.00 98.62 126 ILE A O 1
ATOM 1038 N N . TYR A 1 127 ? -18.415 2.769 18.778 1.00 98.69 127 TYR A N 1
ATOM 1039 C CA . TYR A 1 127 ? -16.962 2.893 18.632 1.00 98.69 127 TYR A CA 1
ATOM 1040 C C . TYR A 1 127 ? -16.382 1.713 17.856 1.00 98.69 127 TYR A C 1
ATOM 1042 O O . TYR A 1 127 ? -16.938 0.620 17.878 1.00 98.69 127 TYR A O 1
ATOM 1050 N N . LEU A 1 128 ? -15.236 1.914 17.214 1.00 98.56 128 LEU A N 1
ATOM 1051 C CA . LEU A 1 128 ? -14.387 0.842 16.685 1.00 98.56 128 LEU A CA 1
ATOM 1052 C C . LEU A 1 128 ? -12.917 1.218 16.842 1.00 98.56 128 LEU A C 1
ATOM 1054 O O . LEU A 1 128 ? -12.602 2.378 17.127 1.00 98.56 128 LEU A O 1
ATOM 1058 N N . ALA A 1 129 ? -12.022 0.253 16.653 1.00 98.56 129 ALA A N 1
ATOM 1059 C CA . ALA A 1 129 ? -10.589 0.485 16.719 1.00 98.56 129 ALA A CA 1
ATOM 1060 C C . ALA A 1 129 ? -9.817 -0.049 15.506 1.00 98.56 129 ALA A C 1
ATOM 1062 O O . ALA A 1 129 ? -10.190 -1.056 14.904 1.00 98.56 129 ALA A O 1
ATOM 1063 N N . ILE A 1 130 ? -8.733 0.661 15.175 1.00 98.44 130 ILE A N 1
ATOM 1064 C CA . ILE A 1 130 ? -7.745 0.297 14.148 1.00 98.44 130 ILE A CA 1
ATOM 1065 C C . ILE A 1 130 ? -6.351 0.603 14.707 1.00 98.44 130 ILE A C 1
ATOM 1067 O O . ILE A 1 130 ? -6.112 1.707 15.198 1.00 98.44 130 ILE A O 1
ATOM 1071 N N . LEU A 1 131 ? -5.439 -0.369 14.679 1.00 98.00 131 LEU A N 1
ATOM 1072 C CA . LEU A 1 131 ? -4.149 -0.370 15.380 1.00 98.00 131 LEU A CA 1
ATOM 1073 C C . LEU A 1 131 ? -4.258 0.148 16.821 1.00 98.00 131 LEU A C 1
ATOM 1075 O O . LEU A 1 131 ? -3.440 0.943 17.282 1.00 98.00 131 LEU A O 1
ATOM 1079 N N . GLY A 1 132 ? -5.312 -0.262 17.527 1.00 98.06 132 GLY A N 1
ATOM 1080 C CA . GLY A 1 132 ? -5.605 0.141 18.894 1.00 98.06 132 GLY A CA 1
ATOM 1081 C C . GLY A 1 132 ? -6.038 1.597 19.058 1.00 98.06 132 GLY A C 1
ATOM 1082 O O . GLY A 1 132 ? -6.186 2.044 20.188 1.00 98.06 132 GLY A O 1
ATOM 1083 N N . ARG A 1 133 ? -6.248 2.366 17.989 1.00 98.50 133 ARG A N 1
ATOM 1084 C CA . ARG A 1 133 ? -6.801 3.726 18.061 1.00 98.50 133 ARG A CA 1
ATOM 1085 C C . ARG A 1 133 ? -8.313 3.658 17.979 1.00 98.50 133 ARG A C 1
ATOM 1087 O O . ARG A 1 133 ? -8.836 3.095 17.028 1.00 98.50 133 ARG A O 1
ATOM 1094 N N . VAL A 1 134 ? -8.997 4.230 18.965 1.00 98.75 134 VAL A N 1
ATOM 1095 C CA . VAL A 1 134 ? -10.453 4.142 19.108 1.00 98.75 134 VAL A CA 1
ATOM 1096 C C . VAL A 1 134 ? -11.112 5.384 18.517 1.00 98.75 134 VAL A C 1
ATOM 1098 O O . VAL A 1 134 ? -10.772 6.515 18.886 1.00 98.75 134 VAL A O 1
ATOM 1101 N N . PHE A 1 135 ? -12.080 5.164 17.633 1.00 98.69 135 PHE A N 1
ATOM 1102 C CA . PHE A 1 135 ? -12.832 6.205 16.942 1.00 98.69 135 PHE A CA 1
ATOM 1103 C C . PHE A 1 135 ? -14.322 6.112 17.260 1.00 98.69 135 PHE A C 1
ATOM 1105 O O . PHE A 1 135 ? -14.894 5.024 17.290 1.00 98.69 135 PHE A O 1
ATOM 1112 N N . ASP A 1 136 ? -14.946 7.271 17.457 1.00 98.50 136 ASP A N 1
ATOM 1113 C CA . ASP A 1 136 ? -16.395 7.416 17.535 1.00 98.50 136 ASP A CA 1
ATOM 1114 C C . ASP A 1 136 ? -16.995 7.464 16.132 1.00 98.50 136 ASP A C 1
ATOM 1116 O O . ASP A 1 136 ? -16.785 8.419 15.375 1.00 98.50 136 ASP A O 1
ATOM 1120 N N . VAL A 1 137 ? -17.738 6.408 15.806 1.00 98.25 137 VAL A N 1
ATOM 1121 C CA . VAL A 1 137 ? -18.378 6.179 14.516 1.00 98.25 137 VAL A CA 1
ATOM 1122 C C . VAL A 1 137 ? -19.894 6.342 14.555 1.00 98.25 137 VAL A C 1
ATOM 1124 O O . VAL A 1 137 ? -20.573 5.950 13.605 1.00 98.25 137 VAL A O 1
ATOM 1127 N N . GLU A 1 138 ? -20.440 7.008 15.579 1.00 97.69 138 GLU A N 1
ATOM 1128 C CA . GLU A 1 138 ? -21.880 7.284 15.683 1.00 97.69 138 GLU A CA 1
ATOM 1129 C C . GLU A 1 138 ? -22.408 8.065 14.469 1.00 97.69 138 GLU A C 1
ATOM 1131 O O . GLU A 1 138 ? -23.503 7.789 13.978 1.00 97.69 138 GLU A O 1
ATOM 1136 N N . LYS A 1 139 ? -21.605 8.969 13.879 1.00 97.00 139 LYS A N 1
ATOM 1137 C CA . LYS A 1 139 ? -21.980 9.667 12.628 1.00 97.00 139 LYS A CA 1
ATOM 1138 C C . LYS A 1 139 ? -22.295 8.699 11.475 1.00 97.00 139 LYS A C 1
ATOM 1140 O O . LYS A 1 139 ? -23.029 9.035 10.550 1.00 97.00 139 LYS A O 1
ATOM 1145 N N . GLY A 1 140 ? -21.713 7.502 11.525 1.00 96.50 140 GLY A N 1
ATOM 1146 C CA . GLY A 1 140 ? -21.881 6.411 10.576 1.00 96.50 140 GLY A CA 1
ATOM 1147 C C . GLY A 1 140 ? -22.848 5.332 11.062 1.00 96.50 140 GLY A C 1
ATOM 1148 O O . GLY A 1 140 ? -22.765 4.209 10.579 1.00 96.50 140 GLY A O 1
ATOM 1149 N N . LYS A 1 141 ? -23.771 5.623 11.988 1.00 96.56 141 LYS A N 1
ATOM 1150 C CA . LYS A 1 141 ? -24.700 4.640 12.579 1.00 96.56 141 LYS A CA 1
ATOM 1151 C C . LYS A 1 141 ? -25.419 3.738 11.572 1.00 96.56 141 LYS A C 1
ATOM 1153 O O . LYS A 1 141 ? -25.586 2.557 11.839 1.00 96.56 141 LYS A O 1
ATOM 1158 N N . LYS A 1 142 ? -25.787 4.249 10.393 1.00 97.00 142 LYS A N 1
ATOM 1159 C CA . LYS A 1 142 ? -26.395 3.445 9.309 1.00 97.00 142 LYS A CA 1
ATOM 1160 C C . LYS A 1 142 ? -25.510 2.290 8.809 1.00 97.00 142 LYS A C 1
ATOM 1162 O O . LYS A 1 142 ? -26.006 1.350 8.202 1.00 97.00 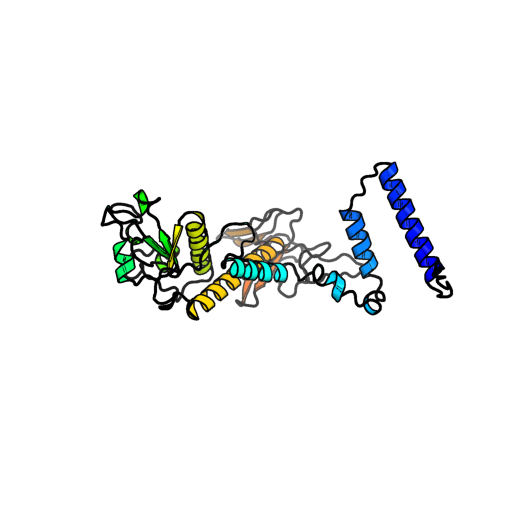142 LYS A O 1
ATOM 1167 N N . HIS A 1 143 ? -24.203 2.393 9.022 1.00 97.44 143 HIS A N 1
ATOM 1168 C CA . HIS A 1 143 ? -23.191 1.434 8.602 1.00 97.44 143 HIS A CA 1
ATOM 1169 C C . HIS A 1 143 ? -22.762 0.516 9.745 1.00 97.44 143 HIS A C 1
ATOM 1171 O O . HIS A 1 143 ? -22.701 -0.695 9.553 1.00 97.44 143 HIS A O 1
ATOM 1177 N N . TYR A 1 144 ? -22.475 1.095 10.913 1.00 97.62 144 TYR A N 1
ATOM 1178 C CA . TYR A 1 144 ? -21.866 0.382 12.042 1.00 97.62 144 TYR A CA 1
ATOM 1179 C C . TYR A 1 144 ? -22.862 -0.002 13.141 1.00 97.62 144 TYR A C 1
ATOM 1181 O O . TYR A 1 144 ? -22.542 -0.825 13.991 1.00 97.62 144 TYR A O 1
ATOM 1189 N N . GLY A 1 145 ? -24.056 0.592 13.159 1.00 96.38 145 GLY A N 1
ATOM 1190 C CA . GLY A 1 145 ? -25.112 0.234 14.103 1.00 96.38 145 GLY A CA 1
ATOM 1191 C C . GLY A 1 145 ? -25.763 -1.102 13.753 1.00 96.38 145 GLY A C 1
ATOM 1192 O O . GLY A 1 145 ? -25.508 -1.664 12.688 1.00 96.38 145 GLY A O 1
ATOM 1193 N N . ILE A 1 146 ? -26.630 -1.598 14.640 1.00 95.44 146 ILE A N 1
ATOM 1194 C CA . ILE A 1 146 ? -27.357 -2.859 14.430 1.00 95.44 146 ILE A CA 1
ATOM 1195 C C . ILE A 1 146 ? -28.051 -2.858 13.059 1.00 95.44 146 ILE A C 1
ATOM 1197 O O . ILE A 1 146 ? -28.749 -1.907 12.708 1.00 95.44 146 ILE A O 1
ATOM 1201 N N . GLY A 1 147 ? -27.864 -3.940 12.300 1.00 93.69 147 GLY A N 1
ATOM 1202 C CA . GLY A 1 147 ? -28.424 -4.109 10.954 1.00 93.69 147 GLY A CA 1
ATOM 1203 C C . GLY A 1 147 ? -27.637 -3.406 9.842 1.00 93.69 147 GLY A C 1
ATOM 1204 O O . GLY A 1 147 ? -27.942 -3.604 8.668 1.00 93.69 147 GLY A O 1
ATOM 1205 N N . GLY A 1 148 ? -26.616 -2.616 10.181 1.00 95.94 148 GLY A N 1
ATOM 1206 C CA . GLY A 1 148 ? -25.686 -2.038 9.218 1.00 95.94 148 GLY A CA 1
ATOM 1207 C C . GLY A 1 148 ? -24.691 -3.073 8.685 1.00 95.94 148 GLY A C 1
ATOM 1208 O O . GLY A 1 148 ? -24.236 -3.956 9.411 1.00 95.94 148 GLY A O 1
ATOM 1209 N N . GLY A 1 149 ? -24.312 -2.942 7.410 1.00 96.12 149 GLY A N 1
ATOM 1210 C CA . GLY A 1 149 ? -23.417 -3.891 6.732 1.00 96.12 149 GLY A CA 1
ATOM 1211 C C . GLY A 1 149 ? -21.989 -3.959 7.285 1.00 96.12 149 GLY A C 1
ATOM 1212 O O . GLY A 1 149 ? -21.253 -4.860 6.912 1.00 96.12 149 GLY A O 1
ATOM 1213 N N . TYR A 1 150 ? -21.604 -3.036 8.170 1.00 96.56 150 TYR A N 1
ATOM 1214 C CA . TYR A 1 150 ? -20.287 -2.966 8.808 1.00 96.56 150 TYR A CA 1
ATOM 1215 C C . TYR A 1 150 ? -20.377 -3.088 10.339 1.00 96.56 150 TYR A C 1
ATOM 1217 O O . TYR A 1 150 ? -19.440 -2.732 11.053 1.00 96.56 150 TYR A O 1
ATOM 1225 N N . ASN A 1 151 ? -21.502 -3.584 10.870 1.00 96.81 151 ASN A N 1
ATOM 1226 C CA . ASN A 1 151 ? -21.725 -3.710 12.313 1.00 96.81 151 ASN A CA 1
ATOM 1227 C C . ASN A 1 151 ? -20.717 -4.633 13.016 1.00 96.81 151 ASN A C 1
ATOM 1229 O O . ASN A 1 151 ? -20.399 -4.408 14.178 1.00 96.81 151 ASN A O 1
ATOM 1233 N N . PHE A 1 152 ? -20.141 -5.611 12.316 1.00 95.94 152 PHE A N 1
ATOM 1234 C CA . PHE A 1 152 ? -19.117 -6.505 12.869 1.00 95.94 152 PHE A CA 1
ATOM 1235 C C . PHE A 1 152 ? -17.841 -5.784 13.343 1.00 95.94 152 PHE A C 1
ATOM 1237 O O . PHE A 1 152 ? -17.093 -6.341 14.144 1.00 95.94 152 PHE A O 1
ATOM 1244 N N . PHE A 1 153 ? -17.603 -4.542 12.905 1.00 97.81 153 PHE A N 1
ATOM 1245 C CA . PHE A 1 153 ? -16.509 -3.704 13.401 1.00 97.81 153 PHE A CA 1
ATOM 1246 C C . PHE A 1 153 ? -16.811 -3.007 14.732 1.00 97.81 153 PHE A C 1
ATOM 1248 O O . PHE A 1 153 ? -15.890 -2.559 15.416 1.00 97.81 153 PHE A O 1
ATOM 1255 N N . ALA A 1 154 ? -18.084 -2.885 15.103 1.00 98.06 154 ALA A N 1
ATOM 1256 C CA . ALA A 1 154 ? -18.492 -2.130 16.273 1.00 98.06 154 ALA A CA 1
ATOM 1257 C C . ALA A 1 154 ? -18.017 -2.802 17.574 1.00 98.06 154 ALA A C 1
ATOM 1259 O O . ALA A 1 154 ? -18.065 -4.023 17.740 1.00 98.06 154 ALA A O 1
ATOM 1260 N N . GLY A 1 155 ? -17.546 -1.983 18.511 1.00 98.19 155 GLY A N 1
ATOM 1261 C CA . GLY A 1 155 ? -17.104 -2.391 19.838 1.00 98.19 155 GLY A CA 1
ATOM 1262 C C . GLY A 1 155 ? -15.816 -3.219 19.875 1.00 98.19 155 GLY A C 1
ATOM 1263 O O . GLY A 1 155 ? -15.543 -3.861 20.888 1.00 98.19 155 GLY A O 1
ATOM 1264 N N . ARG A 1 156 ? -14.999 -3.233 18.816 1.00 97.94 156 ARG A N 1
ATOM 1265 C CA . ARG A 1 156 ? -13.752 -4.017 18.788 1.00 97.94 156 ARG A CA 1
ATOM 1266 C C . ARG A 1 156 ? -12.651 -3.372 17.957 1.00 97.94 156 ARG A C 1
ATOM 1268 O O . ARG A 1 156 ? -12.886 -2.410 17.232 1.00 97.94 156 ARG A O 1
ATOM 1275 N N . ASP A 1 157 ? -11.453 -3.933 18.073 1.00 98.38 157 ASP A N 1
ATOM 1276 C CA . ASP A 1 157 ? -10.377 -3.737 17.105 1.00 98.38 157 ASP A CA 1
ATOM 1277 C C . ASP A 1 157 ? -10.376 -4.922 16.139 1.00 98.38 157 ASP A C 1
ATOM 1279 O O . ASP A 1 157 ? -10.245 -6.070 16.563 1.00 98.38 157 ASP A O 1
ATOM 1283 N N . ALA A 1 158 ? -10.572 -4.632 14.859 1.00 97.00 158 ALA A N 1
ATOM 1284 C CA . ALA A 1 158 ? -10.555 -5.618 13.783 1.00 97.00 158 ALA A CA 1
ATOM 1285 C C . ALA A 1 158 ? -9.658 -5.131 12.640 1.00 97.00 158 ALA A C 1
ATOM 1287 O O . ALA A 1 158 ? -10.010 -5.226 11.463 1.00 97.00 158 ALA A O 1
ATOM 1288 N N . THR A 1 159 ? -8.503 -4.564 13.007 1.00 97.81 159 THR A N 1
ATOM 1289 C CA . THR A 1 159 ? -7.485 -4.037 12.086 1.00 97.81 159 THR A CA 1
ATOM 1290 C C . THR A 1 159 ? -7.216 -4.967 10.906 1.00 97.81 159 THR A C 1
ATOM 1292 O O . THR A 1 159 ? -7.083 -4.494 9.779 1.00 97.81 159 THR A O 1
ATOM 1295 N N . ARG A 1 160 ? -7.154 -6.283 11.137 1.00 97.12 160 ARG A N 1
ATOM 1296 C CA . ARG A 1 160 ? -6.860 -7.264 10.090 1.00 97.12 160 ARG A CA 1
ATOM 1297 C C . ARG A 1 160 ? -7.949 -7.313 9.012 1.00 97.12 160 ARG A C 1
ATOM 1299 O O . ARG A 1 160 ? -7.636 -7.229 7.825 1.00 97.12 160 ARG A O 1
ATOM 1306 N N . SER A 1 161 ? -9.219 -7.371 9.410 1.00 96.94 161 SER A N 1
ATOM 1307 C CA . SER A 1 161 ? -10.366 -7.447 8.491 1.00 96.94 161 SER A CA 1
ATOM 1308 C C . SER A 1 161 ? -10.471 -6.263 7.532 1.00 96.94 161 SER A C 1
ATOM 1310 O O . SER A 1 161 ? -11.025 -6.413 6.446 1.00 96.94 161 SER A O 1
ATOM 1312 N N . PHE A 1 162 ? -9.937 -5.091 7.898 1.00 96.06 162 PHE A N 1
ATOM 1313 C CA . PHE A 1 162 ? -9.932 -3.912 7.022 1.00 96.06 162 PHE A CA 1
ATOM 1314 C C . PHE A 1 162 ? -9.163 -4.124 5.714 1.00 96.06 162 PHE A C 1
ATOM 1316 O O . PHE A 1 162 ? -9.402 -3.397 4.748 1.00 96.06 162 PHE A O 1
ATOM 1323 N N . VAL A 1 163 ? -8.237 -5.084 5.682 1.00 96.88 163 VAL A N 1
ATOM 1324 C CA . VAL A 1 163 ? -7.386 -5.343 4.514 1.00 96.88 163 VAL A CA 1
ATOM 1325 C C . VAL A 1 163 ? -7.542 -6.747 3.960 1.00 96.88 163 VAL A C 1
ATOM 1327 O O . VAL A 1 163 ? -7.457 -6.921 2.750 1.00 96.88 163 VAL A O 1
ATOM 1330 N N . THR A 1 164 ? -7.850 -7.733 4.805 1.00 94.12 164 THR A N 1
ATOM 1331 C CA . THR A 1 164 ? -8.084 -9.106 4.341 1.00 94.12 164 THR A CA 1
ATOM 1332 C C . THR A 1 164 ? -9.496 -9.318 3.799 1.00 94.12 164 THR A C 1
ATOM 1334 O O . THR A 1 164 ? -9.715 -10.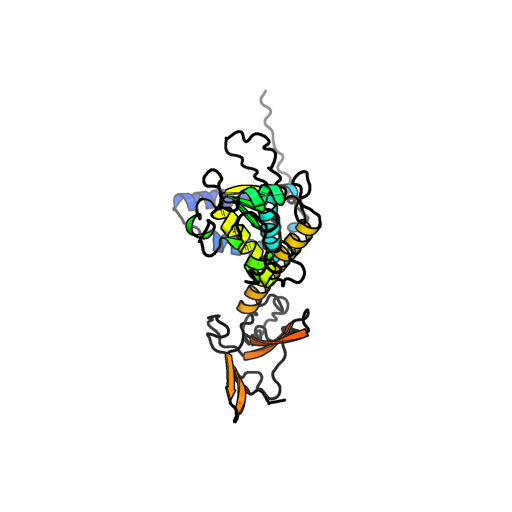251 3.031 1.00 94.12 164 THR A O 1
ATOM 1337 N N . GLY A 1 165 ? -10.470 -8.499 4.216 1.00 94.06 165 GLY A N 1
ATOM 1338 C CA . GLY A 1 165 ? -11.889 -8.732 3.926 1.00 94.06 165 GLY A CA 1
ATOM 1339 C C . GLY A 1 165 ? -12.467 -9.978 4.610 1.00 94.06 165 GLY A C 1
ATOM 1340 O O . GLY A 1 165 ? -13.581 -10.390 4.295 1.00 94.06 165 GLY A O 1
ATOM 1341 N N . ASP A 1 166 ? -11.720 -10.583 5.536 1.00 94.38 166 ASP A N 1
ATOM 1342 C CA . ASP A 1 166 ? -12.181 -11.714 6.331 1.00 94.38 166 ASP A CA 1
ATOM 1343 C C . ASP A 1 166 ? -12.967 -11.204 7.544 1.00 94.38 166 ASP A C 1
ATOM 1345 O O . ASP A 1 166 ? -12.401 -10.611 8.467 1.00 94.38 166 ASP A O 1
ATOM 1349 N N . PHE A 1 167 ? -14.283 -11.410 7.518 1.00 94.19 167 PHE A N 1
ATOM 1350 C CA . PHE A 1 167 ? -15.213 -10.997 8.571 1.00 94.19 167 PHE A CA 1
ATOM 1351 C C . PHE A 1 167 ? -15.649 -12.164 9.469 1.00 94.19 167 PHE A C 1
ATOM 1353 O O . PHE A 1 167 ? -16.624 -12.030 10.212 1.00 94.19 167 PHE A O 1
ATOM 1360 N N . SER A 1 168 ? -14.958 -13.309 9.400 1.00 93.00 168 SER A N 1
ATOM 1361 C CA . SER A 1 168 ? -15.157 -14.398 10.355 1.00 93.00 168 SER A CA 1
ATOM 1362 C C . SER A 1 168 ? -14.696 -13.993 11.761 1.00 93.00 168 SER A C 1
ATOM 1364 O O . SER A 1 168 ? -14.078 -12.946 11.978 1.00 93.00 168 SER A O 1
ATOM 1366 N N . THR A 1 169 ? -14.974 -14.840 12.748 1.00 88.38 169 THR A N 1
ATOM 1367 C CA . THR A 1 169 ? -14.481 -14.661 14.119 1.00 88.38 169 THR A CA 1
ATOM 1368 C C . THR A 1 169 ? -12.958 -14.600 14.203 1.00 88.38 169 THR A C 1
ATOM 1370 O O . THR A 1 169 ? -12.426 -13.875 15.040 1.00 88.38 169 THR A O 1
ATOM 1373 N N . GLU A 1 170 ? -12.266 -15.323 13.327 1.00 88.62 170 GLU A N 1
ATOM 1374 C CA . GLU A 1 170 ? -10.807 -15.357 13.226 1.00 88.62 170 GLU A CA 1
ATOM 1375 C C . GLU A 1 170 ? -10.273 -14.115 12.500 1.00 88.62 170 GLU A C 1
ATOM 1377 O O . GLU A 1 170 ? -9.242 -13.562 12.893 1.00 88.62 170 GLU A O 1
ATOM 1382 N N . GLY A 1 171 ? -10.991 -13.658 11.469 1.00 89.38 171 GLY A N 1
ATOM 1383 C CA . GLY A 1 171 ? -10.646 -12.473 10.691 1.00 89.38 171 GLY A CA 1
ATOM 1384 C C . GLY A 1 171 ? -10.773 -11.167 11.474 1.00 89.38 171 GLY A C 1
ATOM 1385 O O . GLY A 1 171 ? -9.894 -10.310 11.351 1.00 89.38 171 GLY A O 1
ATOM 1386 N N . LEU A 1 172 ? -11.814 -11.041 12.317 1.00 94.50 172 LEU A N 1
ATOM 1387 C CA . LEU A 1 172 ? -12.123 -9.880 13.176 1.00 94.50 172 LEU A CA 1
ATOM 1388 C C . LEU A 1 172 ? -11.143 -9.744 14.354 1.00 94.50 172 LEU A C 1
ATOM 1390 O O . LEU A 1 172 ? -11.526 -9.750 15.527 1.00 94.50 172 LEU A O 1
ATOM 1394 N N . SER A 1 173 ? -9.869 -9.616 14.008 1.00 95.50 173 SER A N 1
ATOM 1395 C CA . SER A 1 173 ? -8.713 -9.619 14.889 1.00 95.50 173 SER A CA 1
ATOM 1396 C C . SER A 1 173 ? -7.917 -8.322 14.757 1.00 95.50 173 SER A C 1
ATOM 1398 O O . SER A 1 173 ? -7.868 -7.681 13.700 1.00 95.50 173 SER A O 1
ATOM 1400 N N . ASP A 1 174 ? -7.252 -7.956 15.848 1.00 96.25 174 ASP A N 1
ATOM 1401 C CA . ASP A 1 174 ? -6.294 -6.864 15.904 1.00 96.25 174 ASP A CA 1
ATOM 1402 C C . ASP A 1 174 ? -4.906 -7.279 15.384 1.00 96.25 174 ASP A C 1
ATOM 1404 O O . ASP A 1 174 ? -4.057 -6.410 15.237 1.00 96.25 174 ASP A O 1
ATOM 1408 N N . ASP A 1 175 ? -4.654 -8.553 15.054 1.00 95.44 175 ASP A N 1
ATOM 1409 C CA . ASP A 1 175 ? -3.329 -9.056 14.657 1.00 95.44 175 ASP A CA 1
ATOM 1410 C C . ASP A 1 175 ? -2.925 -8.747 13.198 1.00 95.44 175 ASP A C 1
ATOM 1412 O O . ASP A 1 175 ? -3.535 -9.208 12.226 1.00 95.44 175 ASP A O 1
ATOM 1416 N N . VAL A 1 176 ? -1.804 -8.037 13.045 1.00 96.00 176 VAL A N 1
ATOM 1417 C CA . VAL A 1 176 ? -1.194 -7.677 11.752 1.00 96.00 176 VAL A CA 1
ATOM 1418 C C . VAL A 1 176 ? 0.000 -8.550 11.363 1.00 96.00 176 VAL A C 1
ATOM 1420 O O . VAL A 1 176 ? 0.703 -8.259 10.390 1.00 96.00 176 VAL A O 1
ATOM 1423 N N . ASN A 1 177 ? 0.278 -9.620 12.106 1.00 94.00 177 ASN A N 1
ATOM 1424 C CA . ASN A 1 177 ? 1.312 -10.566 11.713 1.00 94.00 177 ASN A CA 1
ATOM 1425 C C . ASN A 1 177 ? 0.985 -11.206 10.354 1.00 94.00 177 ASN A C 1
ATOM 1427 O O . ASN A 1 177 ? -0.165 -11.505 10.021 1.00 94.00 177 ASN A O 1
ATOM 1431 N N . GLY A 1 178 ? 2.032 -11.390 9.548 1.00 93.31 178 GLY A N 1
ATOM 1432 C CA . GLY A 1 178 ? 1.931 -11.965 8.207 1.00 93.31 178 GLY A CA 1
ATOM 1433 C C . GLY A 1 178 ? 1.365 -11.035 7.131 1.00 93.31 178 GLY A C 1
ATOM 1434 O O . GLY A 1 178 ? 1.347 -11.446 5.978 1.00 93.31 178 GLY A O 1
ATOM 1435 N N . LEU A 1 179 ? 0.946 -9.808 7.467 1.00 95.69 179 LEU A N 1
ATOM 1436 C CA . LEU A 1 179 ? 0.498 -8.847 6.459 1.00 95.69 179 LEU A CA 1
ATOM 1437 C C . LEU A 1 179 ? 1.666 -8.346 5.600 1.00 95.69 179 LEU A C 1
ATOM 1439 O O . LEU A 1 179 ? 2.778 -8.115 6.089 1.00 95.69 179 LEU A O 1
ATOM 1443 N N . THR A 1 180 ? 1.381 -8.172 4.316 1.00 96.81 180 THR A N 1
ATOM 1444 C CA . THR A 1 180 ? 2.277 -7.616 3.301 1.00 96.81 180 THR A CA 1
ATOM 1445 C C . THR A 1 180 ? 2.466 -6.107 3.473 1.00 96.81 180 THR A C 1
ATOM 1447 O O . THR A 1 180 ? 1.693 -5.429 4.152 1.00 96.81 180 THR A O 1
ATOM 1450 N N . ASP A 1 181 ? 3.487 -5.551 2.816 1.00 95.62 181 ASP A N 1
ATOM 1451 C CA . ASP A 1 181 ? 3.716 -4.102 2.793 1.00 95.62 181 ASP A CA 1
ATOM 1452 C C . ASP A 1 181 ? 2.506 -3.342 2.216 1.00 95.62 181 ASP A C 1
ATOM 1454 O O . ASP A 1 181 ? 2.161 -2.269 2.707 1.00 95.62 181 ASP A O 1
ATOM 1458 N N . GLU A 1 182 ? 1.825 -3.903 1.211 1.00 95.94 182 GLU A N 1
ATOM 1459 C CA . GLU A 1 182 ? 0.637 -3.298 0.595 1.00 95.94 182 GLU A CA 1
ATOM 1460 C C . GLU A 1 182 ? -0.563 -3.284 1.551 1.00 95.94 182 GLU A C 1
ATOM 1462 O O . GLU A 1 182 ? -1.240 -2.261 1.677 1.00 95.94 182 GLU A O 1
ATOM 1467 N N . GLU A 1 183 ? -0.787 -4.373 2.287 1.00 97.50 183 GLU A N 1
ATOM 1468 C CA . GLU A 1 183 ? -1.825 -4.442 3.321 1.00 97.50 183 GLU A CA 1
ATOM 1469 C C . GLU A 1 183 ? -1.530 -3.480 4.481 1.00 97.50 183 GLU A C 1
ATOM 1471 O O . GLU A 1 183 ? -2.423 -2.767 4.932 1.00 97.50 183 GLU A O 1
ATOM 1476 N N . LEU A 1 184 ? -0.275 -3.374 4.930 1.00 97.81 184 LEU A N 1
ATOM 1477 C CA . LEU A 1 184 ? 0.115 -2.407 5.963 1.00 97.81 184 LEU A CA 1
ATOM 1478 C C . LEU A 1 184 ? -0.104 -0.954 5.512 1.00 97.81 184 LEU A C 1
ATOM 1480 O O . LEU A 1 184 ? -0.581 -0.133 6.296 1.00 97.81 184 LEU A O 1
ATOM 1484 N N . LEU A 1 185 ? 0.195 -0.634 4.250 1.00 97.50 185 LEU A N 1
ATOM 1485 C CA . LEU A 1 185 ? -0.139 0.667 3.664 1.00 97.50 185 LEU A CA 1
ATOM 1486 C C . LEU A 1 185 ? -1.652 0.895 3.603 1.00 97.50 185 LEU A C 1
ATOM 1488 O O . LEU A 1 185 ? -2.111 2.013 3.818 1.00 97.50 185 LEU A O 1
ATOM 1492 N N . SER A 1 186 ? -2.437 -0.147 3.329 1.00 97.44 186 SER A N 1
ATOM 1493 C CA . SER A 1 186 ? -3.896 -0.043 3.336 1.00 97.44 186 SER A CA 1
ATOM 1494 C C . SER A 1 186 ? -4.456 0.196 4.742 1.00 97.44 186 SER A C 1
ATOM 1496 O O . SER A 1 186 ? -5.393 0.979 4.878 1.00 97.44 186 SER A O 1
ATOM 1498 N N . ILE A 1 187 ? -3.882 -0.408 5.791 1.00 98.06 187 ILE A N 1
ATOM 1499 C CA . ILE A 1 187 ? -4.226 -0.093 7.192 1.00 98.06 187 ILE A CA 1
ATOM 1500 C C . ILE A 1 187 ? -3.964 1.384 7.489 1.00 98.06 187 ILE A C 1
ATOM 1502 O O . ILE A 1 187 ? -4.796 2.051 8.102 1.00 98.06 187 ILE A O 1
ATOM 1506 N N . ASP A 1 188 ? -2.822 1.903 7.046 1.00 97.56 188 ASP A N 1
ATOM 1507 C CA . ASP A 1 188 ? -2.463 3.304 7.250 1.00 97.56 188 ASP A CA 1
ATOM 1508 C C . ASP A 1 188 ? -3.427 4.258 6.521 1.00 97.56 188 ASP A C 1
ATOM 1510 O O . ASP A 1 188 ? -3.909 5.215 7.121 1.00 97.56 188 ASP A O 1
ATOM 1514 N N . ASN A 1 189 ? -3.836 3.932 5.290 1.00 96.94 189 ASN A N 1
ATOM 1515 C CA . ASN A 1 189 ? -4.873 4.686 4.573 1.00 96.94 189 ASN A CA 1
ATOM 1516 C C . ASN A 1 189 ? -6.224 4.667 5.311 1.00 96.94 189 ASN A C 1
ATOM 1518 O O . ASN A 1 189 ? -6.924 5.681 5.353 1.00 96.94 189 ASN A O 1
ATOM 1522 N N . TRP A 1 190 ? -6.608 3.526 5.897 1.00 97.94 190 TRP A N 1
ATOM 1523 C CA . TRP A 1 190 ? -7.811 3.448 6.724 1.00 97.94 190 TRP A CA 1
ATOM 1524 C C . TRP A 1 190 ? -7.687 4.338 7.957 1.00 97.94 190 TRP A C 1
ATOM 1526 O O . TRP A 1 190 ? -8.617 5.079 8.258 1.00 97.94 190 TRP A O 1
ATOM 1536 N N . LEU A 1 191 ? -6.543 4.335 8.641 1.00 97.62 191 LEU A N 1
ATOM 1537 C CA . LEU A 1 191 ? -6.301 5.247 9.757 1.00 97.62 191 LEU A CA 1
ATOM 1538 C C . LEU A 1 191 ? -6.421 6.715 9.342 1.00 97.62 191 LEU A C 1
ATOM 1540 O O . LEU A 1 191 ? -7.133 7.455 10.013 1.00 97.62 191 LEU A O 1
ATOM 1544 N N . GLU A 1 192 ? -5.803 7.124 8.232 1.00 97.06 192 GLU A N 1
ATOM 1545 C CA . GLU A 1 192 ? -5.916 8.490 7.701 1.00 97.06 192 GLU A CA 1
ATOM 1546 C C . GLU A 1 192 ? -7.383 8.862 7.411 1.00 97.06 192 GLU A C 1
ATOM 1548 O O . GLU A 1 192 ? -7.845 9.944 7.784 1.00 97.06 192 GLU A O 1
ATOM 1553 N N . PHE A 1 193 ? -8.149 7.944 6.807 1.00 96.81 193 PHE A N 1
ATOM 1554 C CA . PHE A 1 193 ? -9.587 8.115 6.600 1.00 96.81 193 PHE A CA 1
ATOM 1555 C C . PHE A 1 193 ? -10.325 8.307 7.929 1.00 96.81 193 PHE A C 1
ATOM 1557 O O . PHE A 1 193 ? -11.057 9.284 8.085 1.00 96.81 193 PHE A O 1
ATOM 1564 N N . TYR A 1 194 ? -10.111 7.432 8.915 1.00 97.56 194 TYR A N 1
ATOM 1565 C CA . TYR A 1 194 ? -10.814 7.518 10.195 1.00 97.56 194 TYR A CA 1
ATOM 1566 C C . TYR A 1 194 ? -10.414 8.733 11.030 1.00 97.56 194 TYR A C 1
ATOM 1568 O O . TYR A 1 194 ? -11.266 9.302 11.703 1.00 97.56 194 TYR A O 1
ATOM 1576 N N . GLU A 1 195 ? -9.162 9.174 10.964 1.00 96.06 195 GLU A N 1
ATOM 1577 C CA . GLU A 1 195 ? -8.706 10.406 11.611 1.00 96.06 195 GLU A CA 1
ATOM 1578 C C . GLU A 1 195 ? -9.323 11.659 10.995 1.00 96.06 195 GLU A C 1
ATOM 1580 O O . GLU A 1 195 ? -9.625 12.618 11.708 1.00 96.06 195 GLU A O 1
ATOM 1585 N N . LYS A 1 196 ? -9.505 11.658 9.673 1.00 96.50 196 LYS A N 1
ATOM 1586 C CA . LYS A 1 196 ? -10.135 12.760 8.951 1.00 96.50 196 LYS A CA 1
ATOM 1587 C C . LYS A 1 196 ? -11.636 12.809 9.210 1.00 96.50 196 LYS A C 1
ATOM 1589 O O . LYS A 1 196 ? -12.201 13.889 9.380 1.00 96.50 196 LYS A O 1
ATOM 1594 N N . ASP A 1 197 ? -12.285 11.650 9.183 1.00 95.62 197 ASP A N 1
ATOM 1595 C CA . ASP A 1 197 ? -13.737 11.565 9.175 1.00 95.62 197 ASP A CA 1
ATOM 1596 C C . ASP A 1 197 ? -14.343 11.403 10.572 1.00 95.62 197 ASP A C 1
ATOM 1598 O O . ASP A 1 197 ? -15.398 11.970 10.859 1.00 95.62 197 ASP A O 1
ATOM 1602 N N . TYR A 1 198 ? -13.717 10.652 11.461 1.00 97.25 198 TYR A N 1
ATOM 1603 C CA . TYR A 1 198 ? -14.302 10.272 12.739 1.00 97.25 198 TYR A CA 1
ATOM 1604 C C . TYR A 1 198 ? -13.534 10.880 13.905 1.00 97.25 198 TYR A C 1
ATOM 1606 O O . TYR A 1 198 ? -12.376 11.283 13.813 1.00 97.25 198 TYR A O 1
ATOM 1614 N N . LYS A 1 199 ? -14.209 10.979 15.048 1.00 97.50 199 LYS A N 1
ATOM 1615 C CA . LYS A 1 199 ? -13.602 11.571 16.236 1.00 97.50 199 LYS A CA 1
ATOM 1616 C C . LYS A 1 199 ? -12.728 10.529 16.924 1.00 97.50 199 LYS A C 1
ATOM 1618 O O . LYS A 1 199 ? -13.231 9.522 17.407 1.00 97.50 199 LYS A O 1
ATOM 1623 N N . PHE A 1 200 ? -11.432 10.800 17.034 1.00 97.88 200 PHE A N 1
ATOM 1624 C CA . PHE A 1 200 ? -10.538 10.031 17.896 1.00 97.88 200 PHE A CA 1
ATOM 1625 C C . PHE A 1 200 ? -10.914 10.232 19.375 1.00 97.88 200 PHE A C 1
ATOM 1627 O O . PHE A 1 200 ? -10.972 11.368 19.853 1.00 97.88 200 PHE A O 1
ATOM 1634 N N . VAL A 1 201 ? -11.183 9.140 20.097 1.00 97.62 201 VAL A N 1
ATOM 1635 C CA . VAL A 1 201 ? -11.672 9.178 21.491 1.00 97.62 201 VAL A CA 1
ATOM 1636 C C . VAL A 1 201 ? -10.753 8.494 22.499 1.00 97.62 201 VAL A C 1
ATOM 1638 O O . VAL A 1 201 ? -10.930 8.690 23.700 1.00 97.62 201 VAL A O 1
ATOM 1641 N N . GLY A 1 202 ? -9.756 7.735 22.047 1.00 98.00 202 GLY A N 1
ATOM 1642 C CA . GLY A 1 202 ? -8.787 7.101 22.936 1.00 98.00 202 GLY A CA 1
ATOM 1643 C C . GLY A 1 202 ? -8.035 5.954 22.282 1.00 98.00 202 GLY A C 1
ATOM 1644 O O . GLY A 1 202 ? -7.973 5.849 21.059 1.00 98.00 202 GLY A O 1
ATOM 1645 N N . VAL A 1 203 ? -7.459 5.090 23.110 1.00 98.50 203 VAL A N 1
ATOM 1646 C CA . VAL A 1 203 ? -6.698 3.916 22.671 1.00 98.50 203 VAL A CA 1
ATOM 1647 C C . VAL A 1 203 ? -7.158 2.651 23.384 1.00 98.50 203 VAL A C 1
ATOM 1649 O O . VAL A 1 203 ? -7.701 2.711 24.482 1.00 98.50 203 VAL A O 1
ATOM 1652 N N . LEU A 1 204 ? -6.941 1.501 22.762 1.00 98.44 204 LEU A N 1
ATOM 1653 C CA . LEU A 1 204 ? -7.258 0.183 23.288 1.00 98.44 204 LEU A CA 1
ATOM 1654 C C . LEU A 1 204 ? -6.014 -0.415 23.951 1.00 98.44 204 LEU A C 1
ATOM 1656 O O . LEU A 1 204 ? -4.990 -0.624 23.299 1.00 98.44 204 LEU A O 1
ATOM 1660 N N . PHE A 1 205 ? -6.117 -0.718 25.243 1.00 98.06 205 PHE A N 1
ATOM 1661 C CA . PHE A 1 205 ? -5.117 -1.493 25.965 1.00 98.06 205 PHE A CA 1
ATOM 1662 C C . PHE A 1 205 ? -4.997 -2.897 25.360 1.00 98.06 205 PHE A C 1
ATOM 1664 O O . PHE A 1 205 ? -5.982 -3.633 25.270 1.00 98.06 205 PHE A O 1
ATOM 1671 N N . GLY A 1 206 ? -3.778 -3.280 24.981 1.00 96.19 206 GLY A N 1
ATOM 1672 C CA . GLY A 1 206 ? -3.495 -4.576 24.377 1.00 96.19 206 GLY A CA 1
ATOM 1673 C C . GLY A 1 206 ? -2.181 -4.583 23.603 1.00 96.19 206 GLY A C 1
ATOM 1674 O O . GLY A 1 206 ? -1.143 -4.164 24.110 1.00 96.19 206 GLY A O 1
ATOM 1675 N N . ILE A 1 207 ? -2.237 -5.077 22.365 1.00 95.44 207 ILE A N 1
ATOM 1676 C CA . ILE A 1 207 ? -1.071 -5.299 21.496 1.00 95.44 207 ILE A CA 1
ATOM 1677 C C . ILE A 1 207 ? -0.337 -3.984 21.183 1.00 95.44 207 ILE A C 1
ATOM 1679 O O . ILE A 1 207 ? 0.895 -3.938 21.169 1.00 95.44 207 ILE A O 1
ATOM 1683 N N . TYR A 1 208 ? -1.091 -2.905 20.957 1.00 97.94 208 TYR A N 1
ATOM 1684 C CA . TYR A 1 208 ? -0.570 -1.638 20.432 1.00 97.94 208 TYR A CA 1
ATOM 1685 C C . TYR A 1 208 ? -0.314 -0.567 21.488 1.00 97.94 208 TYR A C 1
ATOM 1687 O O . TYR A 1 208 ? 0.597 0.246 21.324 1.00 97.94 208 TYR A O 1
ATOM 1695 N N . TYR A 1 209 ? -1.078 -0.586 22.581 1.00 97.94 209 TYR A N 1
ATOM 1696 C CA . TYR A 1 209 ? -0.962 0.378 23.669 1.00 97.94 209 TYR A CA 1
ATOM 1697 C C . TYR A 1 209 ? -0.971 -0.315 25.027 1.00 97.94 209 TYR A C 1
ATOM 1699 O O . TYR A 1 209 ? -1.719 -1.267 25.258 1.00 97.94 209 TYR A O 1
ATOM 1707 N N . ASN A 1 210 ? -0.149 0.184 25.947 1.00 96.94 210 ASN A N 1
ATOM 1708 C CA . ASN A 1 210 ? -0.097 -0.305 27.320 1.00 96.94 210 ASN A CA 1
ATOM 1709 C C . ASN A 1 210 ? -1.202 0.326 28.203 1.00 96.94 210 ASN A C 1
ATOM 1711 O O . ASN A 1 210 ? -2.042 1.089 27.724 1.00 96.94 210 ASN A O 1
ATOM 1715 N N . ARG A 1 211 ? -1.224 0.000 29.504 1.00 95.81 211 ARG A N 1
ATOM 1716 C CA . ARG A 1 211 ? -2.260 0.481 30.443 1.00 95.81 211 ARG A CA 1
ATOM 1717 C C . ARG A 1 211 ? -2.238 1.994 30.654 1.00 95.81 211 ARG A C 1
ATOM 1719 O O . ARG A 1 211 ? -3.264 2.575 30.985 1.00 95.81 211 ARG A O 1
ATOM 1726 N N . GLU A 1 212 ? -1.094 2.630 30.431 1.00 94.38 212 GLU A N 1
ATOM 1727 C CA . GLU A 1 212 ? -0.933 4.083 30.493 1.00 94.38 212 GLU A CA 1
ATOM 1728 C C . GLU A 1 212 ? -1.244 4.762 29.148 1.00 94.38 212 GLU A C 1
ATOM 1730 O O . GLU A 1 212 ? -1.056 5.971 29.010 1.00 94.38 212 GLU A O 1
ATOM 1735 N N . GLY A 1 213 ? -1.685 3.998 28.140 1.00 94.88 213 GLY A N 1
ATOM 1736 C CA . GLY A 1 213 ? -1.986 4.500 26.802 1.00 94.88 213 GLY A CA 1
ATOM 1737 C C . GLY A 1 213 ? -0.743 4.834 25.978 1.00 94.88 213 GLY A C 1
ATOM 1738 O O . GLY A 1 213 ? -0.835 5.557 24.987 1.00 94.88 213 GLY A O 1
ATOM 1739 N N . LYS A 1 214 ? 0.432 4.333 26.374 1.00 96.00 214 LYS A N 1
ATOM 1740 C CA . LYS A 1 214 ? 1.682 4.523 25.632 1.00 96.00 214 LYS A CA 1
ATOM 1741 C C . LYS A 1 214 ? 1.834 3.456 24.541 1.00 96.00 214 LYS A C 1
ATOM 1743 O O . LYS A 1 214 ? 1.492 2.299 24.797 1.00 96.00 214 LYS A O 1
ATOM 1748 N N . PRO A 1 215 ? 2.368 3.820 23.359 1.00 96.94 215 PRO A N 1
ATOM 1749 C CA . PRO A 1 215 ? 2.719 2.870 22.305 1.00 96.94 215 PRO A CA 1
ATOM 1750 C C . PRO A 1 215 ? 3.599 1.723 22.807 1.00 96.94 215 PRO A C 1
ATOM 1752 O O . PRO A 1 215 ? 4.499 1.931 23.622 1.00 96.94 215 PRO A O 1
ATOM 1755 N N . THR A 1 216 ? 3.356 0.515 22.302 1.00 97.44 216 THR A N 1
ATOM 1756 C CA . THR A 1 216 ? 4.254 -0.629 22.499 1.00 97.44 216 THR A CA 1
ATOM 1757 C C . THR A 1 216 ? 5.372 -0.633 21.454 1.00 97.44 216 THR A C 1
ATOM 1759 O O . THR A 1 216 ? 5.235 -0.078 20.36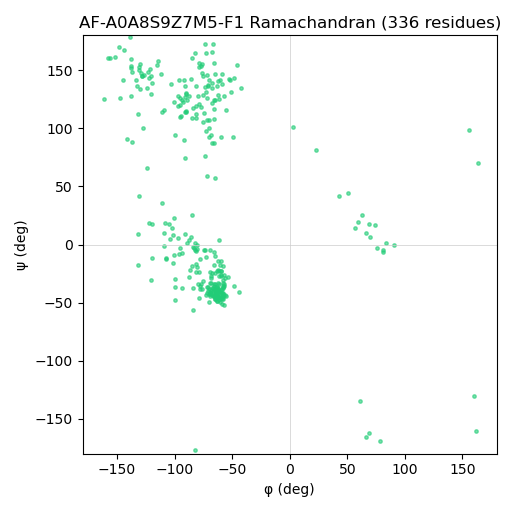4 1.00 97.44 216 THR A O 1
ATOM 1762 N N . GLN A 1 217 ? 6.464 -1.352 21.736 1.00 96.12 217 GLN A N 1
ATOM 1763 C CA . GLN A 1 217 ? 7.549 -1.555 20.763 1.00 96.12 217 GLN A CA 1
ATOM 1764 C C . GLN A 1 217 ? 7.060 -2.211 19.461 1.00 96.12 217 GLN A C 1
ATOM 1766 O O . GLN A 1 217 ? 7.611 -1.969 18.386 1.00 96.12 217 GLN A O 1
ATOM 1771 N N . LEU A 1 218 ? 6.021 -3.048 19.546 1.00 94.94 218 LEU A N 1
ATOM 1772 C CA . LEU A 1 218 ? 5.410 -3.660 18.373 1.00 94.94 218 LEU A CA 1
ATOM 1773 C C . LEU A 1 218 ? 4.724 -2.605 17.497 1.00 94.94 218 LEU A C 1
ATOM 1775 O O . LEU A 1 218 ? 4.938 -2.612 16.285 1.00 94.94 218 LEU A O 1
ATOM 1779 N N . LEU A 1 219 ? 3.972 -1.673 18.094 1.00 96.81 219 LEU A N 1
ATOM 1780 C CA . LEU A 1 219 ? 3.373 -0.562 17.354 1.00 96.81 219 LEU A CA 1
ATOM 1781 C C . LEU A 1 219 ? 4.449 0.290 16.662 1.00 96.81 219 LEU A C 1
ATOM 1783 O O . LEU A 1 219 ? 4.305 0.613 15.484 1.00 96.81 219 LEU A O 1
ATOM 1787 N N . ASP A 1 220 ? 5.556 0.591 17.344 1.00 95.94 220 ASP A N 1
ATOM 1788 C CA . ASP A 1 220 ? 6.672 1.346 16.754 1.00 95.94 220 ASP A CA 1
ATOM 1789 C C . ASP A 1 220 ? 7.325 0.597 15.580 1.00 95.94 220 ASP A C 1
ATOM 1791 O O . ASP A 1 220 ? 7.636 1.185 14.536 1.00 95.94 220 ASP A O 1
ATOM 1795 N N . LYS A 1 221 ? 7.481 -0.727 15.700 1.00 96.44 221 LYS A N 1
ATOM 1796 C CA . LYS A 1 221 ? 7.978 -1.586 14.617 1.00 96.44 221 LYS A CA 1
ATOM 1797 C C . LYS A 1 221 ? 7.029 -1.594 13.416 1.00 96.44 221 LYS A C 1
ATOM 1799 O O . LYS A 1 221 ? 7.500 -1.526 12.281 1.00 96.44 221 LYS A O 1
ATOM 1804 N N . ILE A 1 222 ? 5.718 -1.663 13.644 1.00 96.12 222 ILE A N 1
ATOM 1805 C CA . ILE A 1 222 ? 4.701 -1.633 12.579 1.00 96.12 222 ILE A CA 1
ATOM 1806 C C . ILE A 1 222 ? 4.711 -0.282 11.869 1.00 96.12 222 ILE A C 1
ATOM 1808 O O . ILE A 1 222 ? 4.802 -0.248 10.644 1.00 96.12 222 ILE A O 1
ATOM 1812 N N . LYS A 1 223 ? 4.732 0.827 12.616 1.00 95.75 223 LYS A N 1
ATOM 1813 C CA . LYS A 1 223 ? 4.870 2.173 12.042 1.00 95.75 223 LYS A CA 1
ATOM 1814 C C . LYS A 1 223 ? 6.129 2.292 11.191 1.00 95.75 223 LYS A C 1
ATOM 1816 O O . LYS A 1 223 ? 6.069 2.782 10.069 1.00 95.75 223 LYS A O 1
ATOM 1821 N N . SER A 1 224 ? 7.252 1.765 11.674 1.00 95.38 224 SER A N 1
ATOM 1822 C CA . SER A 1 224 ? 8.507 1.754 10.919 1.00 95.38 224 SER A CA 1
ATOM 1823 C C . SER A 1 224 ? 8.404 0.949 9.618 1.00 95.38 224 SER A C 1
ATOM 1825 O O . SER A 1 224 ? 8.959 1.362 8.601 1.00 95.38 224 SER A O 1
ATOM 1827 N N . LYS A 1 225 ? 7.692 -0.189 9.617 1.00 96.38 225 LYS A N 1
ATOM 1828 C CA . LYS A 1 225 ? 7.414 -0.956 8.391 1.00 96.38 225 LYS A CA 1
ATOM 1829 C C . LYS A 1 225 ? 6.544 -0.166 7.413 1.00 96.38 225 LYS A C 1
ATOM 1831 O O . LYS A 1 225 ? 6.894 -0.102 6.242 1.00 96.38 225 LYS A O 1
ATOM 1836 N N . ILE A 1 226 ? 5.481 0.480 7.893 1.00 95.50 226 ILE A N 1
ATOM 1837 C CA . ILE A 1 226 ? 4.599 1.326 7.071 1.00 95.50 226 ILE A CA 1
ATOM 1838 C C . ILE A 1 226 ? 5.395 2.458 6.412 1.00 95.50 226 ILE A C 1
ATOM 1840 O O . ILE A 1 226 ? 5.286 2.661 5.206 1.00 95.50 226 ILE A O 1
ATOM 1844 N N . ILE A 1 227 ? 6.249 3.158 7.168 1.00 94.38 227 ILE A N 1
ATOM 1845 C CA . ILE A 1 227 ? 7.125 4.212 6.626 1.00 94.38 227 ILE A CA 1
ATOM 1846 C C . ILE A 1 227 ? 8.006 3.646 5.510 1.00 94.38 227 ILE A C 1
ATOM 1848 O O . ILE A 1 227 ? 8.014 4.171 4.398 1.00 94.38 227 ILE A O 1
ATOM 1852 N N . LYS A 1 228 ? 8.711 2.540 5.776 1.00 94.81 228 LYS A N 1
ATOM 1853 C CA . LYS A 1 228 ? 9.570 1.890 4.777 1.00 94.81 228 LYS A CA 1
ATOM 1854 C C . LYS A 1 228 ? 8.786 1.490 3.526 1.00 94.81 228 LYS A C 1
ATOM 1856 O O . LYS A 1 228 ? 9.267 1.726 2.421 1.00 94.81 228 LYS A O 1
ATOM 1861 N N . ALA A 1 229 ? 7.575 0.962 3.688 1.00 95.06 229 ALA A N 1
ATOM 1862 C CA . ALA A 1 229 ? 6.689 0.623 2.582 1.00 95.06 229 ALA A CA 1
ATOM 1863 C C . ALA A 1 229 ? 6.270 1.866 1.774 1.00 95.06 229 ALA A C 1
ATOM 1865 O O . ALA A 1 229 ? 6.278 1.812 0.544 1.00 95.06 229 ALA A O 1
ATOM 1866 N N . LYS A 1 230 ? 5.980 3.008 2.425 1.00 93.81 230 LYS A N 1
ATOM 1867 C CA . LYS A 1 230 ? 5.668 4.281 1.741 1.00 93.81 230 LYS A CA 1
ATOM 1868 C C . LYS A 1 230 ? 6.844 4.740 0.881 1.00 93.81 230 LYS A C 1
ATOM 1870 O O . LYS A 1 230 ? 6.666 4.993 -0.308 1.00 93.81 230 LYS A O 1
ATOM 1875 N N . ILE A 1 231 ? 8.049 4.764 1.453 1.00 92.25 231 ILE A N 1
ATOM 1876 C CA . ILE A 1 231 ? 9.273 5.134 0.727 1.00 92.25 231 ILE A CA 1
ATOM 1877 C C . ILE A 1 231 ? 9.539 4.180 -0.435 1.00 92.25 231 ILE A C 1
ATOM 1879 O O . ILE A 1 231 ? 9.808 4.633 -1.543 1.00 92.25 231 ILE A O 1
ATOM 1883 N N . LYS A 1 232 ? 9.413 2.866 -0.221 1.00 91.12 232 LYS A N 1
ATOM 1884 C CA . LYS A 1 232 ? 9.603 1.868 -1.281 1.00 91.12 232 LYS A CA 1
ATOM 1885 C C . LYS A 1 232 ? 8.598 2.050 -2.418 1.00 91.12 232 LYS A C 1
ATOM 1887 O O . LYS A 1 232 ? 8.988 2.031 -3.584 1.00 91.12 232 LYS A O 1
ATOM 1892 N N . LYS A 1 233 ? 7.318 2.268 -2.094 1.00 92.19 233 LYS A N 1
ATOM 1893 C CA . LYS A 1 233 ? 6.258 2.533 -3.078 1.00 92.19 233 LYS A CA 1
ATOM 1894 C C . LYS A 1 233 ? 6.580 3.763 -3.920 1.00 92.19 233 LYS A C 1
ATOM 1896 O O . LYS A 1 233 ? 6.403 3.743 -5.134 1.00 92.19 233 LYS A O 1
ATOM 1901 N N . GLU A 1 234 ? 7.072 4.815 -3.287 1.00 90.06 234 GLU A N 1
ATOM 1902 C CA . GLU A 1 234 ? 7.373 6.057 -3.976 1.00 90.06 234 GLU A CA 1
ATOM 1903 C C . GLU A 1 234 ? 8.660 6.001 -4.799 1.00 90.06 234 GLU A C 1
ATOM 1905 O O . GLU A 1 234 ? 8.698 6.493 -5.924 1.00 90.06 234 GLU A O 1
ATOM 1910 N N . GLN A 1 235 ? 9.695 5.334 -4.291 1.00 89.12 235 GLN A N 1
ATOM 1911 C CA . GLN A 1 235 ? 10.908 5.073 -5.057 1.00 89.12 235 GLN A CA 1
ATOM 1912 C C . GLN A 1 235 ? 10.595 4.241 -6.304 1.00 89.12 235 GLN A C 1
ATOM 1914 O O . GLN A 1 235 ? 11.092 4.543 -7.386 1.00 89.12 235 GLN A O 1
ATOM 1919 N N . LYS A 1 236 ? 9.713 3.241 -6.175 1.00 90.25 236 LYS A N 1
ATOM 1920 C CA . LYS A 1 236 ? 9.213 2.460 -7.311 1.00 90.25 236 LYS A CA 1
ATOM 1921 C C . LYS A 1 236 ? 8.411 3.320 -8.292 1.00 90.25 236 LYS A C 1
ATOM 1923 O O . LYS A 1 236 ? 8.507 3.100 -9.494 1.00 90.25 236 LYS A O 1
ATOM 1928 N N . ALA A 1 237 ? 7.641 4.299 -7.814 1.00 90.19 237 ALA A N 1
ATOM 1929 C CA . ALA A 1 237 ? 6.918 5.229 -8.682 1.00 90.19 237 ALA A CA 1
ATOM 1930 C C . ALA A 1 237 ? 7.879 6.100 -9.509 1.00 90.19 237 ALA A C 1
ATOM 1932 O O . ALA A 1 237 ? 7.729 6.159 -10.725 1.00 90.19 237 ALA A O 1
ATOM 1933 N N . ILE A 1 238 ? 8.912 6.672 -8.882 1.00 90.19 238 ILE A N 1
ATOM 1934 C CA . ILE A 1 238 ? 9.962 7.432 -9.585 1.00 90.19 238 ILE A CA 1
ATOM 1935 C C . ILE A 1 238 ? 10.704 6.539 -10.580 1.00 90.19 238 ILE A C 1
ATOM 1937 O O . ILE A 1 238 ? 10.918 6.921 -11.727 1.00 90.19 238 ILE A O 1
ATOM 1941 N N . GLU A 1 239 ? 11.088 5.329 -10.163 1.00 91.69 239 GLU A N 1
ATOM 1942 C CA . GLU A 1 239 ? 11.742 4.380 -11.062 1.00 91.69 239 GLU A CA 1
ATOM 1943 C C . GLU A 1 239 ? 10.846 4.054 -12.259 1.00 91.69 239 GLU A C 1
ATOM 1945 O O . GLU A 1 239 ? 11.345 3.965 -13.371 1.00 91.69 239 GLU A O 1
ATOM 1950 N N . ASN A 1 240 ? 9.531 3.933 -12.072 1.00 94.06 240 ASN A N 1
ATOM 1951 C CA . ASN A 1 240 ? 8.590 3.694 -13.164 1.00 94.06 240 ASN A CA 1
ATOM 1952 C C . ASN A 1 240 ? 8.420 4.895 -14.108 1.00 94.06 240 ASN A C 1
ATOM 1954 O O . ASN A 1 240 ? 8.049 4.684 -15.259 1.00 94.06 240 ASN A O 1
ATOM 1958 N N . GLU A 1 241 ? 8.693 6.127 -13.679 1.00 92.06 241 GLU A N 1
ATOM 1959 C CA . GLU A 1 241 ? 8.729 7.287 -14.585 1.00 92.06 241 GLU A CA 1
ATOM 1960 C C . GLU A 1 241 ? 9.946 7.227 -15.519 1.00 92.06 241 GLU A C 1
ATOM 1962 O O . GLU A 1 241 ? 9.842 7.541 -16.706 1.00 92.06 241 GLU A O 1
ATOM 1967 N N . VAL A 1 242 ? 11.085 6.766 -14.996 1.00 93.38 242 VAL A N 1
ATOM 1968 C CA . VAL A 1 242 ? 12.344 6.601 -15.740 1.00 93.38 242 VAL A CA 1
ATOM 1969 C C . VAL A 1 242 ? 12.329 5.330 -16.601 1.00 93.38 242 VAL A C 1
ATOM 1971 O O . VAL A 1 242 ? 12.684 5.357 -17.779 1.00 93.38 242 VAL A O 1
ATOM 1974 N N . PHE A 1 243 ? 11.891 4.220 -16.010 1.00 96.31 243 PHE A N 1
ATOM 1975 C CA . PHE A 1 243 ? 11.874 2.859 -16.547 1.00 96.31 243 PHE A CA 1
ATOM 1976 C C . PHE A 1 243 ? 10.453 2.268 -16.516 1.00 96.31 243 PHE A C 1
ATOM 1978 O O . PHE A 1 243 ? 10.173 1.292 -15.797 1.00 96.31 243 PHE A O 1
ATOM 1985 N N . PRO A 1 244 ? 9.524 2.843 -17.297 1.00 97.31 244 PRO A N 1
ATOM 1986 C CA . PRO A 1 244 ? 8.15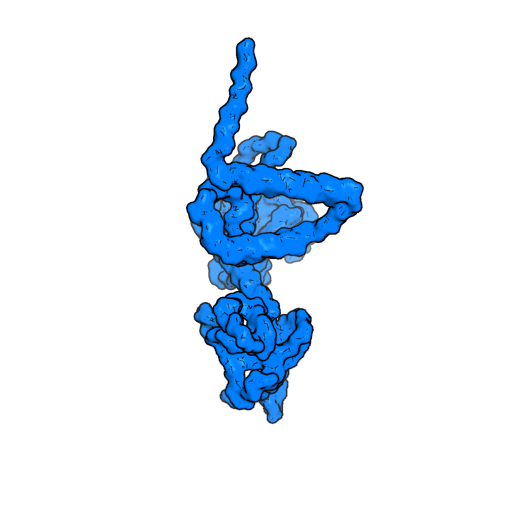0 2.373 -17.341 1.00 97.31 244 PRO A CA 1
ATOM 1987 C C . PRO A 1 244 ? 8.070 0.954 -17.910 1.00 97.31 244 PRO A C 1
ATOM 1989 O O . PRO A 1 244 ? 8.842 0.615 -18.816 1.00 97.31 244 PRO A O 1
ATOM 1992 N N . PRO A 1 245 ? 7.120 0.126 -17.439 1.00 97.81 245 PRO A N 1
ATOM 1993 C CA . PRO A 1 245 ? 6.885 -1.196 -18.003 1.00 97.81 245 PRO A CA 1
ATOM 1994 C C . PRO A 1 245 ? 6.673 -1.170 -19.521 1.00 97.81 245 PRO A C 1
ATOM 1996 O O . PRO A 1 245 ? 6.018 -0.275 -20.066 1.00 97.81 245 PRO A O 1
ATOM 1999 N N . CYS A 1 246 ? 7.199 -2.184 -20.205 1.00 98.12 246 CYS A N 1
ATOM 2000 C CA . CYS A 1 246 ? 6.908 -2.395 -21.620 1.00 98.12 246 CYS A CA 1
ATOM 2001 C C . CYS A 1 246 ? 5.435 -2.745 -21.841 1.00 98.12 246 CYS A C 1
ATOM 2003 O O . CYS A 1 246 ? 4.782 -3.326 -20.973 1.00 98.12 246 CYS A O 1
ATOM 2005 N N . ASN A 1 247 ? 4.941 -2.481 -23.048 1.00 97.94 247 ASN A N 1
ATOM 2006 C CA . ASN A 1 247 ? 3.745 -3.164 -23.522 1.00 97.94 247 ASN A CA 1
ATOM 2007 C C . ASN A 1 247 ? 4.107 -4.620 -23.838 1.00 97.94 247 ASN A C 1
ATOM 2009 O O . ASN A 1 247 ? 5.224 -4.886 -24.293 1.00 97.94 247 ASN A O 1
ATOM 2013 N N . SER A 1 248 ? 3.178 -5.545 -23.618 1.00 95.75 248 SER A N 1
ATOM 2014 C CA . SER A 1 248 ? 3.374 -6.963 -23.907 1.00 95.75 248 SER A CA 1
ATOM 2015 C C . SER A 1 248 ? 2.146 -7.585 -24.567 1.00 95.75 248 SER A C 1
ATOM 2017 O O . SER A 1 248 ? 1.011 -7.173 -24.335 1.00 95.75 248 SER A O 1
ATOM 2019 N N . GLU A 1 249 ? 2.384 -8.575 -25.421 1.00 95.44 249 GLU A N 1
ATOM 2020 C CA . GLU A 1 249 ? 1.361 -9.450 -25.988 1.00 95.44 249 GLU A CA 1
ATOM 2021 C C . GLU A 1 249 ? 1.886 -10.887 -25.988 1.00 95.44 249 GLU A C 1
ATOM 2023 O O . GLU A 1 249 ? 3.095 -11.115 -26.073 1.00 95.44 249 GLU A O 1
ATOM 2028 N N . TRP A 1 250 ? 0.980 -11.856 -25.906 1.00 94.44 250 TRP A N 1
ATOM 2029 C CA . TRP A 1 250 ? 1.303 -13.264 -26.104 1.00 94.44 250 TRP A CA 1
ATOM 2030 C C . TRP A 1 250 ? 0.319 -13.862 -27.100 1.00 94.44 250 TRP A C 1
ATOM 2032 O O . TRP A 1 250 ? -0.888 -13.629 -27.009 1.00 94.44 250 TRP A O 1
ATOM 2042 N N . ARG A 1 251 ? 0.841 -14.612 -28.071 1.00 92.06 251 ARG A N 1
ATOM 2043 C CA . ARG A 1 251 ? 0.045 -15.315 -29.080 1.00 92.06 251 ARG A CA 1
ATOM 2044 C C . ARG A 1 251 ? 0.544 -16.743 -29.195 1.00 92.06 251 ARG A C 1
ATOM 2046 O O . ARG A 1 251 ? 1.748 -16.952 -29.306 1.00 92.06 251 ARG A O 1
ATOM 2053 N N . LYS A 1 252 ? -0.378 -17.700 -29.270 1.00 90.56 252 LYS A N 1
ATOM 2054 C CA . LYS A 1 252 ? -0.062 -19.133 -29.289 1.00 90.56 252 LYS A CA 1
ATOM 2055 C C . LYS A 1 252 ? 0.882 -19.528 -30.427 1.00 90.56 252 LYS A C 1
ATOM 2057 O O . LYS A 1 252 ? 1.726 -20.392 -30.245 1.00 90.56 252 LYS A O 1
ATOM 2062 N N . GLU A 1 253 ? 0.752 -18.893 -31.587 1.00 87.31 253 GLU A N 1
ATOM 2063 C CA . GLU A 1 253 ? 1.500 -19.244 -32.798 1.00 87.31 253 GLU A CA 1
ATOM 2064 C C . GLU A 1 253 ? 2.868 -18.561 -32.877 1.00 87.31 253 GLU A C 1
ATOM 2066 O O . GLU A 1 253 ? 3.730 -18.994 -33.634 1.00 87.31 253 GLU A O 1
ATOM 2071 N N . THR A 1 254 ? 3.056 -17.448 -32.160 1.00 83.50 254 THR A N 1
ATOM 2072 C CA . THR A 1 254 ? 4.220 -16.565 -32.363 1.00 83.50 254 THR A CA 1
ATOM 2073 C C . THR A 1 254 ? 4.939 -16.164 -31.072 1.00 83.50 254 THR A C 1
ATOM 2075 O O . THR A 1 254 ? 5.802 -15.282 -31.108 1.00 83.50 254 THR A O 1
ATOM 2078 N N . GLY A 1 255 ? 4.564 -16.782 -29.951 1.00 90.50 255 GLY A N 1
ATOM 2079 C CA . GLY A 1 255 ? 5.131 -16.550 -28.629 1.00 90.50 255 GLY A CA 1
ATOM 2080 C C . GLY A 1 255 ? 4.807 -15.174 -28.044 1.00 90.50 255 GLY A C 1
ATOM 2081 O O . GLY A 1 255 ? 3.884 -14.464 -28.470 1.00 90.50 255 GLY A O 1
ATOM 2082 N N . GLY A 1 256 ? 5.594 -14.801 -27.036 1.00 92.88 256 GLY A N 1
ATOM 2083 C CA . GLY A 1 256 ? 5.532 -13.492 -26.396 1.00 92.88 256 GLY A CA 1
ATOM 2084 C C . GLY A 1 256 ? 6.192 -12.387 -27.224 1.00 92.88 256 GLY A C 1
ATOM 2085 O O . GLY A 1 256 ? 7.122 -12.608 -28.000 1.00 92.88 256 GLY A O 1
ATOM 2086 N N . ARG A 1 257 ? 5.751 -11.147 -27.035 1.00 95.12 257 ARG A N 1
ATOM 2087 C CA . ARG A 1 257 ? 6.401 -9.959 -27.592 1.00 95.12 257 ARG A CA 1
ATOM 2088 C C . ARG A 1 257 ? 6.289 -8.800 -26.619 1.00 95.12 257 ARG A C 1
ATOM 2090 O O . ARG A 1 257 ? 5.241 -8.598 -26.014 1.00 95.12 257 ARG A O 1
ATOM 2097 N N . VAL A 1 258 ? 7.354 -8.011 -26.528 1.00 97.06 258 VAL A N 1
ATOM 2098 C CA . VAL A 1 258 ? 7.392 -6.755 -25.773 1.00 97.06 258 VAL A CA 1
ATOM 2099 C C . VAL A 1 258 ? 7.769 -5.596 -26.680 1.00 97.06 258 VAL A C 1
ATOM 2101 O O . VAL A 1 258 ? 8.585 -5.750 -27.588 1.00 97.06 258 VAL A O 1
ATOM 2104 N N . TRP A 1 259 ? 7.185 -4.424 -26.456 1.00 97.94 259 TRP A N 1
ATOM 2105 C CA . TRP A 1 259 ? 7.538 -3.227 -27.213 1.00 97.94 259 TRP A CA 1
ATOM 2106 C C . TRP A 1 259 ? 7.321 -1.946 -26.417 1.00 97.94 259 TRP A C 1
ATOM 2108 O O . TRP A 1 259 ? 6.581 -1.899 -25.431 1.00 97.94 259 TRP A O 1
ATOM 2118 N N . CYS A 1 260 ? 7.967 -0.892 -26.895 1.00 98.31 260 CYS A N 1
ATOM 2119 C CA . CYS A 1 260 ? 7.886 0.447 -26.356 1.00 98.31 260 CYS A CA 1
ATOM 2120 C C . CYS A 1 260 ? 7.178 1.380 -27.333 1.00 98.31 260 CYS A C 1
ATOM 2122 O O . CYS A 1 260 ? 7.270 1.242 -28.553 1.00 98.31 260 CYS A O 1
ATOM 2124 N N . THR A 1 261 ? 6.455 2.341 -26.777 1.00 97.69 261 THR A N 1
ATOM 2125 C CA . THR A 1 261 ? 5.762 3.426 -27.481 1.00 97.69 261 THR A CA 1
ATOM 2126 C C . THR A 1 261 ? 5.956 4.716 -26.681 1.00 97.69 261 THR A C 1
ATOM 2128 O O . THR A 1 261 ? 6.542 4.698 -25.601 1.00 97.69 261 THR A O 1
ATOM 2131 N N . THR A 1 262 ? 5.423 5.840 -27.155 1.00 97.56 262 THR A N 1
ATOM 2132 C CA . THR A 1 262 ? 5.330 7.085 -26.364 1.00 97.56 262 THR A CA 1
ATOM 2133 C C . THR A 1 262 ? 4.383 6.968 -25.161 1.00 97.56 262 THR A C 1
ATOM 2135 O O . THR A 1 262 ? 4.310 7.871 -24.332 1.00 97.56 262 THR A O 1
ATOM 2138 N N . ARG A 1 263 ? 3.658 5.848 -25.038 1.00 96.81 263 ARG A N 1
ATOM 2139 C CA . ARG A 1 263 ? 2.777 5.530 -23.913 1.00 96.81 263 ARG A CA 1
ATOM 2140 C C . ARG A 1 263 ? 2.870 4.045 -23.567 1.00 96.81 263 ARG A C 1
ATOM 2142 O O . ARG A 1 263 ? 2.137 3.228 -24.121 1.00 96.81 263 ARG A O 1
ATOM 2149 N N . SER A 1 264 ? 3.772 3.694 -22.659 1.00 97.00 264 SER A N 1
ATOM 2150 C CA . SER A 1 264 ? 3.939 2.318 -22.153 1.00 97.00 264 SER A CA 1
ATOM 2151 C C . SER A 1 264 ? 3.914 2.328 -20.631 1.00 97.00 264 SER A C 1
ATOM 2153 O O . SER A 1 264 ? 4.381 3.295 -20.029 1.00 97.00 264 SER A O 1
ATOM 2155 N N . GLY A 1 265 ? 3.345 1.288 -20.018 1.00 93.88 265 GLY A N 1
ATOM 2156 C CA . GLY A 1 265 ? 3.317 1.158 -18.558 1.00 93.88 265 GLY A CA 1
ATOM 2157 C C . GLY A 1 265 ? 2.534 2.262 -17.838 1.00 93.88 265 GLY A C 1
ATOM 2158 O O . GLY A 1 265 ? 2.836 2.580 -16.696 1.00 93.88 265 GLY A O 1
ATOM 2159 N N . GLY A 1 266 ? 1.569 2.892 -18.520 1.00 93.88 266 GLY A N 1
ATOM 2160 C CA . GLY A 1 266 ? 0.788 4.013 -17.984 1.00 93.88 266 GLY A CA 1
ATOM 2161 C C . GLY A 1 266 ? 1.476 5.383 -18.053 1.00 93.88 266 GLY A C 1
ATOM 2162 O O . GLY A 1 266 ? 0.824 6.384 -17.775 1.00 93.88 266 GLY A O 1
ATOM 2163 N N . VAL A 1 267 ? 2.738 5.452 -18.490 1.00 94.81 267 VAL A N 1
ATOM 2164 C CA . VAL A 1 267 ? 3.523 6.696 -18.551 1.00 94.81 267 VAL A CA 1
ATOM 2165 C C . VAL A 1 267 ? 3.544 7.249 -19.976 1.00 94.81 267 VAL A C 1
ATOM 2167 O O . VAL A 1 267 ? 3.980 6.561 -20.904 1.00 94.81 267 VAL A O 1
ATOM 2170 N N . ALA A 1 268 ? 3.079 8.489 -20.147 1.00 95.75 268 ALA A N 1
ATOM 2171 C CA . ALA A 1 268 ? 3.148 9.237 -21.403 1.00 95.75 268 ALA A CA 1
ATOM 2172 C C . ALA A 1 268 ? 4.437 10.070 -21.471 1.00 95.75 268 ALA A C 1
ATOM 2174 O O . ALA A 1 268 ? 4.833 10.683 -20.484 1.00 95.75 268 ALA A O 1
ATOM 2175 N N . ARG A 1 269 ? 5.100 10.070 -22.630 1.00 94.62 269 ARG A N 1
ATOM 2176 C CA . ARG A 1 269 ? 6.432 10.660 -22.828 1.00 94.62 269 ARG A CA 1
ATOM 2177 C C . ARG A 1 269 ? 6.693 10.985 -24.300 1.00 94.62 269 ARG A C 1
ATOM 2179 O O . ARG A 1 269 ? 6.069 10.412 -25.188 1.00 94.62 269 ARG A O 1
ATOM 2186 N N . GLU A 1 270 ? 7.662 11.858 -24.563 1.00 95.50 270 GLU A N 1
ATOM 2187 C CA . GLU A 1 270 ? 8.022 12.310 -25.921 1.00 95.50 270 GLU A CA 1
ATOM 2188 C C . GLU A 1 270 ? 8.954 11.347 -26.678 1.00 95.50 270 GLU A C 1
ATOM 2190 O O . GLU A 1 270 ? 9.255 11.549 -27.851 1.00 95.50 270 GLU A O 1
ATOM 2195 N N . TRP A 1 271 ? 9.419 10.280 -26.023 1.00 94.75 271 TRP A N 1
ATOM 2196 C CA . TRP A 1 271 ? 10.339 9.301 -26.597 1.00 94.75 271 TRP A CA 1
ATOM 2197 C C . TRP A 1 271 ? 9.768 7.882 -26.534 1.00 94.75 271 TRP A C 1
ATOM 2199 O O . TRP A 1 271 ? 9.037 7.517 -25.615 1.00 94.75 271 TRP A O 1
ATOM 2209 N N . VAL A 1 272 ? 10.124 7.054 -27.518 1.00 96.25 272 VAL A N 1
ATOM 2210 C CA . VAL A 1 272 ? 9.694 5.648 -27.590 1.00 96.25 272 VAL A CA 1
ATOM 2211 C C . VAL A 1 272 ? 10.614 4.761 -26.753 1.00 96.25 272 VAL A C 1
ATOM 2213 O O . VAL A 1 272 ? 10.159 4.110 -25.811 1.00 96.25 272 VAL A O 1
ATOM 2216 N N . GLY A 1 273 ? 11.915 4.810 -27.057 1.00 95.44 273 GLY A N 1
ATOM 2217 C CA . GLY A 1 273 ? 12.951 4.023 -26.390 1.00 95.44 273 GLY A CA 1
ATOM 2218 C C . GLY A 1 273 ? 12.998 2.574 -26.867 1.00 95.44 273 GLY A C 1
ATOM 2219 O O . GLY A 1 273 ? 12.373 2.207 -27.865 1.00 95.44 273 GLY A O 1
ATOM 2220 N N . VAL A 1 274 ? 13.752 1.752 -26.144 1.00 97.38 274 VAL A N 1
ATOM 2221 C CA . VAL A 1 274 ? 13.968 0.333 -26.459 1.00 97.38 274 VAL A CA 1
ATOM 2222 C C . VAL A 1 274 ? 13.627 -0.559 -25.260 1.00 97.38 274 VAL A C 1
ATOM 2224 O O . VAL A 1 274 ? 13.859 -0.145 -24.121 1.00 97.38 274 VAL A O 1
ATOM 2227 N N . PRO A 1 275 ? 13.096 -1.778 -25.472 1.00 97.75 275 PRO A N 1
ATOM 2228 C CA . PRO A 1 275 ? 12.863 -2.733 -24.394 1.00 97.75 275 PRO A CA 1
ATOM 2229 C C . PRO A 1 275 ? 14.180 -3.235 -23.791 1.00 97.75 275 PRO A C 1
ATOM 2231 O O . PRO A 1 275 ? 15.102 -3.620 -24.517 1.00 97.75 275 PRO A O 1
ATOM 2234 N N . ARG A 1 276 ? 14.258 -3.280 -22.461 1.00 96.94 276 ARG A N 1
ATOM 2235 C CA . ARG A 1 276 ? 15.348 -3.898 -21.688 1.00 96.94 276 ARG A CA 1
ATOM 2236 C C . ARG A 1 276 ? 14.793 -4.690 -20.509 1.00 96.94 276 ARG A C 1
ATOM 2238 O O . ARG A 1 276 ? 13.661 -4.468 -20.087 1.00 96.94 276 ARG A O 1
ATOM 2245 N N . LEU A 1 277 ? 15.588 -5.620 -19.995 1.00 95.94 277 LEU A N 1
ATOM 2246 C CA . LEU A 1 277 ? 15.332 -6.322 -18.741 1.00 95.94 277 LEU A CA 1
ATOM 2247 C C . LEU A 1 277 ? 15.983 -5.531 -17.606 1.00 95.94 277 LEU A C 1
ATOM 2249 O O . LEU A 1 277 ? 17.205 -5.407 -17.586 1.00 95.94 277 LEU A O 1
ATOM 2253 N N . LEU A 1 278 ? 15.181 -4.992 -16.689 1.00 95.75 278 LEU A N 1
ATOM 2254 C CA . LEU A 1 278 ? 15.659 -4.350 -15.465 1.00 95.75 278 LEU A CA 1
ATOM 2255 C C . LEU A 1 278 ? 15.679 -5.373 -14.331 1.00 95.75 278 LEU A C 1
ATOM 2257 O O . LEU A 1 278 ? 14.644 -5.972 -14.038 1.00 95.75 278 LEU A O 1
ATOM 2261 N N . PHE A 1 279 ? 16.841 -5.548 -13.708 1.00 94.50 279 PHE A N 1
ATOM 2262 C CA . PHE A 1 279 ? 17.046 -6.423 -12.557 1.00 94.50 279 PHE A CA 1
ATOM 2263 C C . PHE A 1 279 ? 16.809 -5.669 -11.252 1.00 94.50 279 PHE A C 1
ATOM 2265 O O . PHE A 1 279 ? 17.388 -4.607 -11.029 1.00 94.50 279 PHE A O 1
ATOM 2272 N N . GLU A 1 280 ? 15.997 -6.252 -10.376 1.00 88.38 280 GLU A N 1
ATOM 2273 C CA . GLU A 1 280 ? 15.724 -5.753 -9.032 1.00 88.38 280 GLU A CA 1
ATOM 2274 C C . GLU A 1 280 ? 16.663 -6.451 -8.029 1.00 88.38 280 GLU A C 1
ATOM 2276 O O . GLU A 1 280 ? 16.493 -7.646 -7.761 1.00 88.38 280 GLU A O 1
ATOM 2281 N N . PRO A 1 281 ? 17.655 -5.747 -7.443 1.00 80.25 281 PRO A N 1
ATOM 2282 C CA . PRO A 1 281 ? 18.665 -6.383 -6.593 1.00 80.25 281 PRO A CA 1
ATOM 2283 C C . PRO A 1 281 ? 18.089 -7.071 -5.348 1.00 80.25 281 PRO A C 1
ATOM 2285 O O . PRO A 1 281 ? 18.612 -8.094 -4.916 1.00 80.25 281 PRO A O 1
ATOM 2288 N N . GLU A 1 282 ? 17.014 -6.522 -4.773 1.00 78.94 282 GLU A N 1
ATOM 2289 C CA . GLU A 1 282 ? 16.407 -7.035 -3.536 1.00 78.94 282 GLU A CA 1
ATOM 2290 C C . GLU A 1 282 ? 15.671 -8.364 -3.733 1.00 78.94 282 GLU A C 1
ATOM 2292 O O . GLU A 1 282 ? 15.656 -9.203 -2.837 1.00 78.94 282 GLU A O 1
ATOM 2297 N N . THR A 1 283 ? 15.023 -8.538 -4.883 1.00 83.12 283 THR A N 1
ATOM 2298 C CA . THR A 1 283 ? 14.113 -9.662 -5.147 1.00 83.12 283 THR A CA 1
ATOM 2299 C C . THR A 1 283 ? 14.712 -10.680 -6.107 1.00 83.12 283 THR A C 1
ATOM 2301 O O . THR A 1 283 ? 14.152 -11.760 -6.259 1.00 83.12 283 THR A O 1
ATOM 2304 N N . GLN A 1 284 ? 15.827 -10.340 -6.768 1.00 82.56 284 GLN A N 1
ATOM 2305 C CA . GLN A 1 284 ? 16.384 -11.069 -7.914 1.00 82.56 284 GLN A CA 1
ATOM 2306 C C . GLN A 1 284 ? 15.392 -11.224 -9.077 1.00 82.56 284 GLN A C 1
ATOM 2308 O O . GLN A 1 284 ? 15.629 -11.997 -10.007 1.00 82.56 284 GLN A O 1
ATOM 2313 N N . ASN A 1 285 ? 14.293 -10.466 -9.056 1.00 89.88 285 ASN A N 1
ATOM 2314 C CA . ASN A 1 285 ? 13.332 -10.447 -10.141 1.00 89.88 285 ASN A CA 1
ATOM 2315 C C . ASN A 1 285 ? 13.853 -9.577 -11.283 1.00 89.88 285 ASN A C 1
ATOM 2317 O O . ASN A 1 285 ? 14.658 -8.662 -11.099 1.00 89.88 285 ASN A O 1
ATOM 2321 N N . GLN A 1 286 ? 13.350 -9.853 -12.479 1.00 93.88 286 GLN A N 1
ATOM 2322 C CA . GLN A 1 286 ? 13.585 -9.032 -13.657 1.00 93.88 286 GLN A CA 1
ATOM 2323 C C . GLN A 1 286 ? 12.256 -8.684 -14.313 1.00 93.88 286 GLN A C 1
ATOM 2325 O O . GLN A 1 286 ? 11.329 -9.498 -14.334 1.00 93.88 286 GLN A O 1
ATOM 2330 N N . ARG A 1 287 ? 12.163 -7.479 -14.871 1.00 95.31 287 ARG A N 1
ATOM 2331 C CA . ARG A 1 287 ? 10.969 -7.016 -15.586 1.00 95.31 287 ARG A CA 1
ATOM 2332 C C . ARG A 1 287 ? 11.337 -6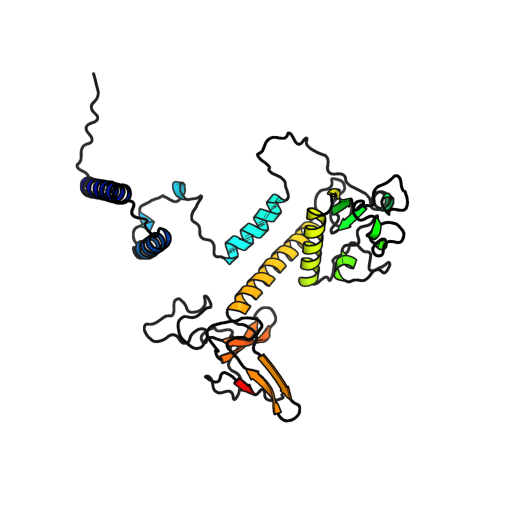.267 -16.856 1.00 95.31 287 ARG A C 1
ATOM 2334 O O . ARG A 1 287 ? 12.402 -5.662 -16.943 1.00 95.31 287 ARG A O 1
ATOM 2341 N N . CYS A 1 288 ? 10.436 -6.278 -17.837 1.00 96.94 288 CYS A N 1
ATOM 2342 C CA . CYS A 1 288 ? 10.613 -5.469 -19.038 1.00 96.94 288 CYS A CA 1
ATOM 2343 C C . CYS A 1 288 ? 10.391 -3.989 -18.730 1.00 96.94 288 CYS A C 1
ATOM 2345 O O . CYS A 1 288 ? 9.350 -3.625 -18.177 1.00 96.94 288 CYS A O 1
ATOM 2347 N N . VAL A 1 289 ? 11.324 -3.145 -19.165 1.00 97.88 289 VAL A N 1
ATOM 2348 C CA . VAL A 1 289 ? 11.221 -1.687 -19.100 1.00 97.88 289 VAL A CA 1
ATOM 2349 C C . VAL A 1 289 ? 11.555 -1.034 -20.432 1.00 97.88 289 VAL A C 1
ATOM 2351 O O . VAL A 1 289 ? 12.367 -1.542 -21.205 1.00 97.88 289 VAL A O 1
ATOM 2354 N N . CYS A 1 290 ? 10.938 0.113 -20.689 1.00 97.94 290 CYS A N 1
ATOM 2355 C CA . CYS A 1 290 ? 11.300 0.973 -21.802 1.00 97.94 290 CYS A CA 1
ATOM 2356 C C . CYS A 1 290 ? 12.399 1.940 -21.386 1.00 97.94 290 CYS A C 1
ATOM 2358 O O . CYS A 1 290 ? 12.260 2.650 -20.395 1.00 97.94 290 CYS A O 1
ATOM 2360 N N . VAL A 1 291 ? 13.476 1.973 -22.167 1.00 97.00 291 VAL A N 1
ATOM 2361 C CA . VAL A 1 291 ? 14.689 2.725 -21.842 1.00 97.00 291 VAL A CA 1
ATOM 2362 C C . VAL A 1 291 ? 14.969 3.744 -22.929 1.00 97.00 291 VAL A C 1
ATOM 2364 O O . VAL A 1 291 ? 14.997 3.412 -24.119 1.00 97.00 291 VAL A O 1
ATOM 2367 N N . LYS A 1 292 ? 15.195 4.992 -22.524 1.00 95.12 292 LYS A N 1
ATOM 2368 C CA . LYS A 1 292 ? 15.635 6.049 -23.428 1.00 95.12 292 LYS A CA 1
ATOM 2369 C C . LYS A 1 292 ? 17.053 5.731 -23.898 1.00 95.12 292 LYS A C 1
ATOM 2371 O O . LYS A 1 292 ? 17.957 5.587 -23.087 1.00 95.12 292 LYS A O 1
ATOM 2376 N N . ASN A 1 293 ? 17.245 5.621 -25.207 1.00 93.31 293 ASN A N 1
ATOM 2377 C CA . ASN A 1 293 ? 18.501 5.185 -25.824 1.00 93.31 293 ASN A CA 1
ATOM 2378 C C . ASN A 1 293 ? 19.315 6.323 -26.463 1.00 93.31 293 ASN A C 1
ATOM 2380 O O . ASN A 1 293 ? 20.169 6.069 -27.311 1.00 93.31 293 ASN A O 1
ATOM 2384 N N . PHE A 1 294 ? 19.025 7.575 -26.103 1.00 91.31 294 PHE A N 1
ATOM 2385 C CA . PHE A 1 294 ? 19.668 8.766 -26.655 1.00 91.31 294 PHE A CA 1
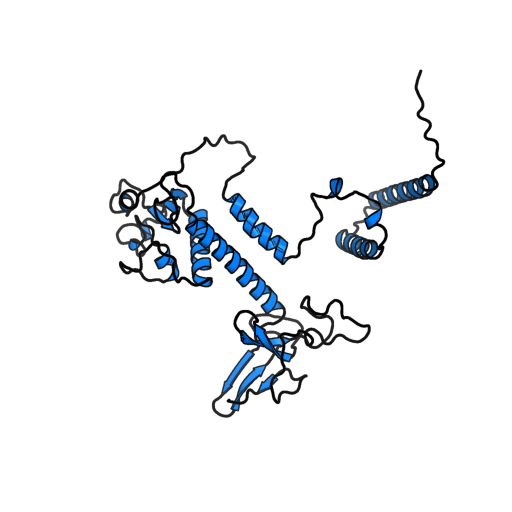ATOM 2386 C C . PHE A 1 294 ? 19.591 9.951 -25.690 1.00 91.31 294 PHE A C 1
ATOM 2388 O O . PHE A 1 294 ? 18.704 10.025 -24.836 1.00 91.31 294 PHE A O 1
ATOM 2395 N N . GLY A 1 295 ? 20.471 10.929 -25.897 1.00 87.94 295 GLY A N 1
ATOM 2396 C CA . GLY A 1 295 ? 20.502 12.167 -25.124 1.00 87.94 295 GLY A CA 1
ATOM 2397 C C . GLY A 1 295 ? 20.879 11.928 -23.664 1.00 87.94 295 GLY A C 1
ATOM 2398 O O . GLY A 1 295 ? 21.374 10.867 -23.307 1.00 87.94 295 GLY A O 1
ATOM 2399 N N . VAL A 1 296 ? 20.648 12.933 -22.821 1.00 85.81 296 VAL A N 1
ATOM 2400 C CA . VAL A 1 296 ? 20.967 12.857 -21.387 1.00 85.81 296 VAL A CA 1
ATOM 2401 C C . VAL A 1 296 ? 20.120 11.757 -20.711 1.00 85.81 296 VAL A C 1
ATOM 2403 O O . VAL A 1 296 ? 18.913 11.691 -21.012 1.00 85.81 296 VAL A O 1
ATOM 2406 N N . PRO A 1 297 ? 20.721 10.918 -19.835 1.00 88.12 297 PRO A N 1
ATOM 2407 C CA . PRO A 1 297 ? 20.000 9.925 -19.039 1.00 88.12 297 PRO A CA 1
ATOM 2408 C C . PRO A 1 297 ? 18.937 10.585 -18.155 1.00 88.12 297 PRO A C 1
ATOM 2410 O O . PRO A 1 297 ? 19.116 11.713 -17.692 1.00 88.12 297 PRO A O 1
ATOM 2413 N N . LEU A 1 298 ? 17.825 9.891 -17.933 1.00 88.19 298 LEU A N 1
ATOM 2414 C CA . LEU A 1 298 ? 16.775 10.320 -17.007 1.00 88.19 298 LEU A CA 1
ATOM 2415 C C . LEU A 1 298 ? 17.049 9.841 -15.580 1.00 88.19 298 LEU A C 1
ATOM 2417 O O . LEU A 1 298 ? 16.623 10.476 -14.617 1.00 88.19 298 LEU A O 1
ATOM 2421 N N . SER A 1 299 ? 17.752 8.721 -15.433 1.00 84.38 299 SER A N 1
ATOM 2422 C CA . SER A 1 299 ? 18.210 8.241 -14.138 1.00 84.38 299 SER A CA 1
ATOM 2423 C C . SER A 1 299 ? 19.412 9.049 -13.643 1.00 84.38 299 SER A C 1
ATOM 2425 O O . SER A 1 299 ? 20.204 9.590 -14.412 1.00 84.38 299 SER A O 1
ATOM 2427 N N . ASN A 1 300 ? 19.604 9.073 -12.322 1.00 74.06 300 ASN A N 1
ATOM 2428 C CA . ASN A 1 300 ? 20.797 9.674 -11.715 1.00 74.06 300 ASN A CA 1
ATOM 2429 C C . ASN A 1 300 ? 22.087 8.874 -11.999 1.00 74.06 300 ASN A C 1
ATOM 2431 O O . ASN A 1 300 ? 23.179 9.307 -11.624 1.00 74.06 300 ASN A O 1
ATOM 2435 N N . PHE A 1 301 ? 21.984 7.708 -12.648 1.00 65.06 301 PHE A N 1
ATOM 2436 C CA . PHE A 1 301 ? 23.128 6.902 -13.055 1.00 65.06 301 PHE A CA 1
ATOM 2437 C C . PHE A 1 301 ? 23.739 7.470 -14.343 1.00 65.06 301 PHE A C 1
ATOM 2439 O O . PHE A 1 301 ? 23.052 7.683 -15.333 1.00 65.06 301 PHE A O 1
ATOM 2446 N N . GLY A 1 302 ? 25.052 7.723 -14.331 1.00 54.12 302 GLY A N 1
ATOM 2447 C CA . GLY A 1 302 ? 25.791 8.160 -15.524 1.00 54.12 302 GLY A CA 1
ATOM 2448 C C . GLY A 1 302 ? 25.887 9.676 -15.749 1.00 54.12 302 GLY A C 1
ATOM 2449 O O . GLY A 1 302 ? 26.591 10.087 -16.668 1.00 54.12 302 GLY A O 1
ATOM 2450 N N . ILE A 1 303 ? 25.304 10.525 -14.887 1.00 59.34 303 ILE A N 1
ATOM 2451 C CA . ILE A 1 303 ? 25.411 12.001 -15.007 1.00 59.34 303 ILE A CA 1
ATOM 2452 C C . ILE A 1 303 ? 26.879 12.471 -14.984 1.00 59.34 303 ILE A C 1
ATOM 2454 O O . ILE A 1 303 ? 27.264 13.376 -15.718 1.00 59.34 303 ILE A O 1
ATOM 2458 N N . ASN A 1 304 ? 27.731 11.805 -14.199 1.00 56.56 304 ASN A N 1
ATOM 2459 C CA . ASN A 1 304 ? 29.161 12.125 -14.107 1.00 56.56 304 ASN A CA 1
ATOM 2460 C C . ASN A 1 304 ? 30.003 11.538 -15.261 1.00 56.56 304 ASN A C 1
ATOM 2462 O O . ASN A 1 304 ? 31.207 11.773 -15.311 1.00 56.56 304 ASN A O 1
ATOM 2466 N N . GLN A 1 305 ? 29.400 10.754 -16.162 1.00 55.28 305 GLN A N 1
ATOM 2467 C CA . GLN A 1 305 ? 30.072 10.104 -17.296 1.00 55.28 305 GLN A CA 1
ATOM 2468 C C . GLN A 1 305 ? 29.695 10.721 -18.650 1.00 55.28 305 GLN A C 1
ATOM 2470 O O . GLN A 1 305 ? 30.062 10.174 -19.691 1.00 55.28 305 GLN A O 1
ATOM 2475 N N . ILE A 1 306 ? 29.001 11.867 -18.653 1.00 58.56 306 ILE A N 1
ATOM 2476 C CA . ILE A 1 306 ? 28.686 12.626 -19.868 1.00 58.56 306 ILE A CA 1
ATOM 2477 C C . ILE A 1 306 ? 29.999 13.184 -20.438 1.00 58.56 306 ILE A C 1
ATOM 2479 O O . ILE A 1 306 ? 30.436 14.282 -20.103 1.00 58.56 306 ILE A O 1
ATOM 2483 N N . LYS A 1 307 ? 30.665 12.388 -21.276 1.00 54.72 307 LYS A N 1
ATOM 2484 C CA . LYS A 1 307 ? 31.761 12.846 -22.130 1.00 54.72 307 LYS A CA 1
ATOM 2485 C C . LYS A 1 307 ? 31.160 13.626 -23.300 1.00 54.72 307 LYS A C 1
ATOM 2487 O O . LYS A 1 307 ? 30.056 13.319 -23.746 1.00 54.72 307 LYS A O 1
ATOM 2492 N N . GLU A 1 308 ? 31.875 14.637 -23.785 1.00 49.66 308 GLU A N 1
ATOM 2493 C CA . GLU A 1 308 ? 31.519 15.386 -24.995 1.00 49.66 308 GLU A CA 1
ATOM 2494 C C . GLU A 1 308 ? 31.462 14.420 -26.194 1.00 49.66 308 GLU A C 1
ATOM 2496 O O . GLU A 1 308 ? 32.473 14.072 -26.796 1.00 49.66 308 GLU A O 1
ATOM 2501 N N . GLY A 1 309 ? 30.264 13.898 -26.465 1.00 51.06 309 GLY A N 1
ATOM 2502 C CA . GLY A 1 309 ? 30.003 12.850 -27.449 1.00 51.06 309 GLY A CA 1
ATOM 2503 C C . GLY A 1 309 ? 28.721 12.095 -27.100 1.00 51.06 309 GLY A C 1
ATOM 2504 O O . GLY A 1 309 ? 28.735 11.231 -26.233 1.00 51.06 309 GLY A O 1
ATOM 2505 N N . GLY A 1 310 ? 27.618 12.474 -27.759 1.00 59.78 310 GLY A N 1
ATOM 2506 C CA . GLY A 1 310 ? 26.255 11.915 -27.686 1.00 59.78 310 GLY A CA 1
ATOM 2507 C C . GLY A 1 310 ? 26.006 10.778 -26.685 1.00 59.78 310 GLY A C 1
ATOM 2508 O O . GLY A 1 310 ? 26.280 9.617 -26.976 1.00 59.78 310 GLY A O 1
ATOM 2509 N N . SER A 1 311 ? 25.415 11.104 -25.533 1.00 70.69 311 SER A N 1
ATOM 2510 C CA . SER A 1 311 ? 25.006 10.108 -24.536 1.00 70.69 311 SER A CA 1
ATOM 2511 C C . SER A 1 311 ? 23.937 9.151 -25.094 1.00 70.69 311 SER A C 1
ATOM 2513 O O . SER A 1 311 ? 23.033 9.557 -25.832 1.00 70.69 311 SER A O 1
ATOM 2515 N N . ARG A 1 312 ? 24.044 7.864 -24.734 1.00 86.81 312 ARG A N 1
ATOM 2516 C CA . ARG A 1 312 ? 23.130 6.775 -25.127 1.00 86.81 312 ARG A CA 1
ATOM 2517 C C . ARG A 1 312 ? 21.897 6.677 -24.215 1.00 86.81 312 ARG A C 1
ATOM 2519 O O . ARG A 1 312 ? 21.293 5.608 -24.112 1.00 86.81 312 ARG A O 1
ATOM 2526 N N . GLY A 1 313 ? 21.511 7.781 -23.572 1.00 90.12 313 GLY A N 1
ATOM 2527 C CA . GLY A 1 313 ? 20.444 7.809 -22.577 1.00 90.12 313 GLY A CA 1
ATOM 2528 C C . GLY A 1 313 ? 20.771 6.905 -21.391 1.00 90.12 313 GLY A C 1
ATOM 2529 O O . GLY A 1 313 ? 21.892 6.904 -20.897 1.00 90.12 313 GLY A O 1
ATOM 2530 N N . ASP A 1 314 ? 19.805 6.107 -20.951 1.00 91.81 314 ASP A N 1
ATOM 2531 C CA . ASP A 1 314 ? 19.917 5.267 -19.755 1.00 91.81 314 ASP A CA 1
ATOM 2532 C C . ASP A 1 314 ? 20.453 3.849 -20.031 1.00 91.81 314 ASP A C 1
ATOM 2534 O O . ASP A 1 314 ? 20.429 2.999 -19.143 1.00 91.81 314 ASP A O 1
ATOM 2538 N N . LEU A 1 315 ? 20.939 3.564 -21.247 1.00 91.81 315 LEU A N 1
ATOM 2539 C CA . LEU A 1 315 ? 21.404 2.221 -21.629 1.00 91.81 315 LEU A CA 1
ATOM 2540 C C . LEU A 1 315 ? 22.608 1.712 -20.825 1.00 91.81 315 LEU A C 1
ATOM 2542 O O . LEU A 1 315 ? 22.789 0.502 -20.733 1.00 91.81 315 LEU A O 1
ATOM 2546 N N . ASP A 1 316 ? 23.399 2.611 -20.239 1.00 88.50 316 ASP A N 1
ATOM 2547 C CA . ASP A 1 316 ? 24.594 2.266 -19.460 1.00 88.50 316 ASP A CA 1
ATOM 2548 C C . ASP A 1 316 ? 24.276 1.951 -17.982 1.00 88.50 316 ASP A C 1
ATOM 2550 O O . ASP A 1 316 ? 25.180 1.768 -17.164 1.00 88.50 316 ASP A O 1
ATOM 2554 N N . ASN A 1 317 ? 22.992 1.886 -17.606 1.00 89.19 317 ASN A N 1
ATOM 2555 C CA . ASN A 1 317 ? 22.593 1.470 -16.265 1.00 89.19 317 ASN A CA 1
ATOM 2556 C C . ASN A 1 317 ? 22.985 -0.009 -16.027 1.00 89.19 317 ASN A C 1
ATOM 2558 O O . ASN A 1 317 ? 22.545 -0.885 -16.775 1.00 89.19 317 ASN A O 1
ATOM 2562 N N . PRO A 1 318 ? 23.760 -0.322 -14.968 1.00 90.38 318 PRO A N 1
ATOM 2563 C CA . PRO A 1 318 ? 24.305 -1.664 -14.733 1.00 90.38 318 PRO A CA 1
ATOM 2564 C C . PRO A 1 318 ? 23.240 -2.729 -14.438 1.00 90.38 318 PRO A C 1
ATOM 2566 O O . PRO A 1 318 ? 23.516 -3.923 -14.544 1.00 90.38 318 PRO A O 1
ATOM 2569 N N . ASN A 1 319 ? 22.026 -2.311 -14.072 1.00 92.12 319 ASN A N 1
ATOM 2570 C CA . ASN A 1 319 ? 20.910 -3.210 -13.798 1.00 92.12 319 ASN A CA 1
ATOM 2571 C C . ASN A 1 319 ? 20.084 -3.525 -15.053 1.00 92.12 319 ASN A C 1
ATOM 2573 O O . ASN A 1 319 ? 19.096 -4.250 -14.951 1.00 92.12 319 ASN A O 1
ATOM 2577 N N . LEU A 1 320 ? 20.452 -2.998 -16.225 1.00 94.25 320 LEU A N 1
ATOM 2578 C CA . LEU A 1 320 ? 19.780 -3.293 -17.487 1.00 94.25 320 LEU A CA 1
ATOM 2579 C C . LEU A 1 320 ? 20.496 -4.399 -18.263 1.00 94.25 320 LEU A C 1
ATOM 2581 O O . LEU A 1 320 ? 21.722 -4.442 -18.345 1.00 94.25 320 LEU A O 1
ATOM 2585 N N . ARG A 1 321 ? 19.715 -5.268 -18.909 1.00 94.31 321 ARG A N 1
ATOM 2586 C CA . ARG A 1 321 ? 20.208 -6.220 -19.913 1.00 94.31 321 ARG A CA 1
ATOM 2587 C C . ARG A 1 321 ? 19.368 -6.189 -21.177 1.00 94.31 321 ARG A C 1
ATOM 2589 O O . ARG A 1 321 ? 18.183 -5.848 -21.163 1.00 94.31 321 ARG A O 1
ATOM 2596 N N . GLU A 1 322 ? 19.999 -6.549 -22.284 1.00 94.88 322 GLU A N 1
ATOM 2597 C CA . GLU A 1 322 ? 19.331 -6.681 -23.574 1.00 94.88 322 GLU A CA 1
ATOM 2598 C C . GLU A 1 322 ? 18.572 -8.008 -23.666 1.00 94.88 322 GLU A C 1
ATOM 2600 O O . GLU A 1 322 ? 18.928 -8.997 -23.020 1.00 94.88 322 GLU A O 1
ATOM 2605 N N . TYR A 1 323 ? 17.516 -8.028 -24.479 1.00 92.62 323 TYR A N 1
ATOM 2606 C CA . TYR A 1 323 ? 16.855 -9.274 -24.848 1.00 92.62 323 TYR A CA 1
ATOM 2607 C C . TYR A 1 323 ? 17.753 -10.073 -25.788 1.00 92.62 323 TYR A C 1
ATOM 2609 O O . TYR A 1 323 ? 18.306 -9.523 -26.742 1.00 92.62 323 TYR A O 1
ATOM 2617 N N . LYS A 1 324 ? 17.853 -11.381 -25.545 1.00 89.88 324 LYS A N 1
ATOM 2618 C CA . LYS A 1 324 ? 18.528 -12.300 -26.461 1.00 89.88 324 LYS A CA 1
ATOM 2619 C C . LYS A 1 324 ? 17.848 -12.240 -27.834 1.00 89.88 324 LYS A C 1
ATOM 2621 O O . LYS A 1 324 ? 16.624 -12.175 -27.910 1.00 89.88 324 LYS A O 1
ATOM 2626 N N . ASP A 1 325 ? 18.647 -12.229 -28.898 1.00 86.38 325 ASP A N 1
ATOM 2627 C CA . ASP A 1 325 ? 18.188 -12.221 -30.294 1.00 86.38 325 ASP A CA 1
ATOM 2628 C C . ASP A 1 325 ? 17.292 -11.022 -30.676 1.00 86.38 325 ASP A C 1
ATOM 2630 O O . ASP A 1 325 ? 16.591 -11.052 -31.689 1.00 86.38 325 ASP A O 1
ATOM 2634 N N . CYS A 1 326 ? 17.334 -9.934 -29.897 1.00 91.69 326 CYS A N 1
ATOM 2635 C CA . CYS A 1 326 ? 16.711 -8.665 -30.256 1.00 91.69 326 CYS A CA 1
ATOM 2636 C C . CYS A 1 326 ? 17.762 -7.658 -30.726 1.00 91.69 326 CYS A C 1
ATOM 2638 O O . CYS A 1 326 ? 18.822 -7.511 -30.120 1.00 91.69 326 CYS A O 1
ATOM 2640 N N . VAL A 1 327 ? 17.453 -6.919 -31.792 1.00 93.44 327 VAL A N 1
ATOM 2641 C CA . VAL A 1 327 ? 18.318 -5.835 -32.268 1.00 93.44 327 VAL A CA 1
ATOM 2642 C C . VAL A 1 327 ? 18.424 -4.764 -31.167 1.00 93.44 327 VAL A C 1
ATOM 2644 O O . VAL A 1 327 ? 17.384 -4.278 -30.716 1.00 93.44 327 VAL A O 1
ATOM 2647 N N . PRO A 1 328 ? 19.633 -4.327 -30.757 1.00 91.06 328 PRO A N 1
ATOM 2648 C CA . PRO A 1 328 ? 19.803 -3.409 -29.624 1.00 91.06 328 PRO A CA 1
ATOM 2649 C C . PRO A 1 328 ? 19.028 -2.090 -29.743 1.00 91.06 328 PRO A C 1
ATOM 2651 O O . PRO A 1 328 ? 18.638 -1.504 -28.733 1.00 91.06 328 PRO A O 1
ATOM 2654 N N . THR A 1 329 ? 18.781 -1.615 -30.962 1.00 92.69 329 THR A N 1
ATOM 2655 C CA . THR A 1 329 ? 18.051 -0.371 -31.250 1.00 92.69 329 THR A CA 1
ATOM 2656 C C . THR A 1 329 ? 16.562 -0.575 -31.538 1.00 92.69 329 THR A C 1
ATOM 2658 O O . THR A 1 329 ? 15.850 0.407 -31.744 1.00 92.69 329 THR A O 1
ATOM 2661 N N . ALA A 1 330 ? 16.067 -1.816 -31.561 1.00 95.00 330 ALA A N 1
ATOM 2662 C CA . ALA A 1 330 ? 14.663 -2.081 -31.838 1.00 95.00 330 ALA A CA 1
ATOM 2663 C C . ALA A 1 330 ? 13.775 -1.645 -30.670 1.00 95.00 330 ALA A C 1
ATOM 2665 O O . ALA A 1 330 ? 14.045 -1.924 -29.503 1.00 95.00 330 ALA A O 1
ATOM 2666 N N . ASN A 1 331 ? 12.651 -1.015 -30.999 1.00 95.50 331 ASN A N 1
ATOM 2667 C CA . ASN A 1 331 ? 11.606 -0.673 -30.036 1.00 95.50 331 ASN A CA 1
ATOM 2668 C C . ASN A 1 331 ? 10.661 -1.852 -29.731 1.00 95.50 331 ASN A C 1
ATOM 2670 O O . ASN A 1 331 ? 9.709 -1.688 -28.974 1.00 95.50 331 ASN A O 1
ATOM 2674 N N . SER A 1 332 ? 10.890 -3.025 -30.326 1.00 96.38 332 SER A N 1
ATOM 2675 C CA . SER A 1 332 ? 10.037 -4.209 -30.238 1.00 96.38 332 SER A CA 1
ATOM 2676 C C . SER A 1 332 ? 10.891 -5.476 -30.295 1.00 96.38 332 SER A C 1
ATOM 2678 O O . SER A 1 332 ? 11.618 -5.671 -31.265 1.00 96.38 332 SER A O 1
ATOM 2680 N N . CYS A 1 333 ? 10.736 -6.361 -29.311 1.00 95.19 333 CYS A N 1
ATOM 2681 C CA . CYS A 1 333 ? 11.466 -7.623 -29.195 1.00 95.19 333 CYS A CA 1
ATOM 2682 C C . CYS A 1 333 ? 10.495 -8.806 -29.091 1.00 95.19 333 CYS A C 1
ATOM 2684 O O . CYS A 1 333 ? 9.519 -8.760 -28.338 1.00 95.19 333 CYS A O 1
ATOM 2686 N N . ARG A 1 334 ? 10.769 -9.875 -29.842 1.00 92.38 334 ARG A N 1
ATOM 2687 C CA . ARG A 1 334 ? 10.090 -11.169 -29.693 1.00 92.38 334 ARG A CA 1
ATOM 2688 C C . ARG A 1 334 ? 10.726 -11.929 -28.533 1.00 92.38 334 ARG A C 1
ATOM 2690 O O . ARG A 1 334 ? 11.946 -11.942 -28.410 1.00 92.38 334 ARG A O 1
ATOM 2697 N N . LEU A 1 335 ? 9.895 -12.531 -27.695 1.00 89.94 335 LEU A N 1
ATOM 2698 C CA . LEU A 1 335 ? 10.327 -13.422 -26.630 1.00 89.94 335 LEU A CA 1
ATOM 2699 C C . LEU A 1 335 ? 10.334 -14.836 -27.202 1.00 89.94 335 LEU A C 1
ATOM 2701 O O . LEU A 1 335 ? 9.340 -15.266 -27.784 1.00 89.94 335 LEU A O 1
ATOM 2705 N N . GLN A 1 336 ? 11.455 -15.534 -27.070 1.00 75.19 336 GLN A N 1
ATOM 2706 C CA . GLN A 1 336 ? 11.480 -16.968 -27.330 1.00 75.19 336 GLN A CA 1
ATOM 2707 C C . GLN A 1 336 ? 10.776 -17.664 -26.165 1.00 75.19 336 GLN A C 1
ATOM 2709 O O . GLN A 1 336 ? 10.998 -17.298 -25.008 1.00 75.19 336 GLN A O 1
ATOM 2714 N N . ASP A 1 337 ? 9.908 -18.624 -26.476 1.00 60.44 337 ASP A N 1
ATOM 2715 C CA . ASP A 1 337 ? 9.364 -19.516 -25.459 1.00 60.44 337 ASP A CA 1
ATOM 2716 C C . ASP A 1 337 ? 10.539 -20.362 -24.937 1.00 60.44 337 ASP A C 1
ATOM 2718 O O . ASP A 1 337 ? 11.192 -21.060 -25.716 1.00 60.44 337 ASP A O 1
ATOM 2722 N N . ASN A 1 338 ? 10.866 -20.208 -23.651 1.00 50.56 338 ASN A N 1
ATOM 2723 C CA . ASN A 1 338 ? 11.849 -21.050 -22.961 1.00 50.56 338 ASN A CA 1
ATOM 2724 C C . ASN A 1 338 ? 11.244 -22.406 -22.610 1.00 50.56 338 ASN A C 1
ATOM 2726 O O . ASN A 1 338 ? 10.088 -22.410 -22.123 1.00 50.56 338 ASN A O 1
#

Solvent-accessible surface area (backbone atoms only — not comparable to full-atom values): 19498 Å² total; per-residue (Å²): 139,82,84,77,82,79,79,82,90,79,55,94,63,55,66,62,51,51,51,50,52,51,49,52,51,51,51,53,49,48,36,65,72,69,68,58,85,70,65,59,65,68,54,48,52,51,52,54,60,52,56,70,69,50,81,69,64,77,81,77,57,91,47,64,81,78,46,66,87,80,70,78,86,56,51,81,66,50,50,47,54,46,50,58,52,50,56,59,59,54,74,55,83,82,79,91,75,93,71,92,76,68,92,70,80,72,43,58,32,47,66,74,62,37,44,70,16,32,30,87,44,91,93,45,62,24,27,32,25,48,81,33,40,27,30,45,41,48,95,43,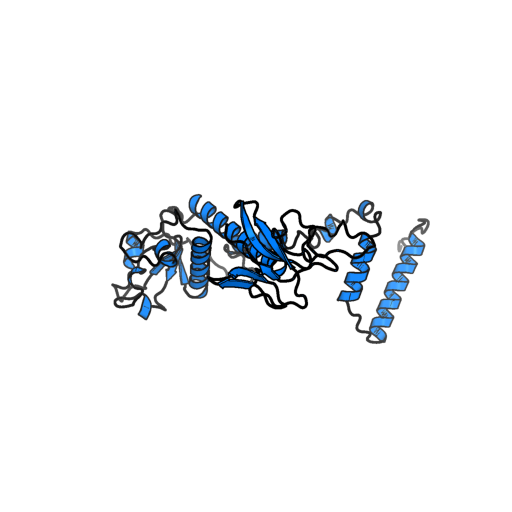39,81,36,31,17,78,92,18,93,46,25,90,45,28,12,37,43,27,40,32,24,80,63,70,70,36,80,47,84,78,30,50,25,64,65,66,80,91,61,49,62,68,46,45,44,48,48,50,52,49,48,54,49,45,64,73,74,29,48,79,66,34,31,32,41,59,80,30,14,41,90,86,52,44,75,27,75,61,40,53,52,51,52,52,48,36,51,51,36,53,52,50,56,49,52,50,50,55,46,36,73,55,42,17,35,39,39,73,52,74,42,95,92,70,37,36,34,40,28,32,40,42,66,21,60,90,45,78,50,98,57,42,34,20,56,28,37,39,53,41,87,93,76,74,45,69,44,56,19,22,33,46,63,48,47,78,43,80,51,87,65,61,70,92,64,72,56,100,65,86,45,48,20,45,67,82,41,86,50,53,41,76,55,76,99,39,64,88,82,37,34,58,36,68,42,78,82,128

Foldseek 3Di:
DDPDPDDDPPDPCPVVVVVVVVVVVVVVVVCVVVVPDDPCVVVVVVVVVVVVVPPPPVVPDPCCVVCVVPDDPDDPLVVVLCVLVVVVVCVPPDDPDDDDDDPDQFDEDELVRLLVQLQPDPVHFWWADALQFIWGCSVVCCQCHPPHVNSLRTSYYQNQCQQPVDSDPVNSDNDPPPPDLVSLLSSVVVVVVRVVPTDGRHGYDDDAAHPSRDGDPVVVVSSVSNSVSVSVVVVVVLVCQQWPAWDKDADPVQGIKTFFDCAGNNHHHPDGAAWWWFADPVPRDTGITGHQQWDDAPDPPCPVVPDPDTHGHCCPPPRIDDDPPDDNGDRMDGDDDD

Radius of gyration: 30.48 Å; Cα contacts (8 Å, |Δi|>4): 461; chains: 1; bounding box: 74×86×63 Å

Sequence (338 aa):
MGRLLRFSIEEPFSKPLIIIALQIAFISALISYYDVELPFQPVYDFIYLHIRKVKQIFDFFELEKIFGSIIFSKTSSDRRYEDLTYNQQKVIPSKNGGSSIKKNNLVVFTKDQLALFDGSRPSKPIYLAILGRVFDVEKGKKHYGIGGGYNFFAGRDATRSFVTGDFSTEGLSDDVNGLTDEELLSIDNWLEFYEKDYKFVGVLFGIYYNREGKPTQLLDKIKSKIIKAKIKKEQKAIENEVFPPCNSEWRKETGGRVWCTTRSGGVAREWVGVPRLLFEPETQNQRCVCVKNFGVPLSNFGINQIKEGGSRGDLDNPNLREYKDCVPTANSCRLQDN

pLDDT: mean 80.65, std 21.78, range [29.64, 98.75]

InterPro domains:
  IPR001199 Cytochrome b5-like heme/steroid binding domain [PF00173] (122-171)
  IPR001199 Cytochrome b5-like heme/steroid binding domain [SM01117] (109-205)
  IPR036400 Cytochrome b5-like heme/steroid binding domain superfamily [G3DSA:3.10.120.10] (102-205)
  IPR036400 Cytochrome b5-like heme/steroid binding domain superfamily [SSF55856] (106-205)
  IPR050577 MAPR/Neuferricin/Neudesin-like [PTHR10281] (102-204)

Secondary structure (DSSP, 8-state):
-----------TTHHHHHHHHHHHHHHHHHHHHTT----HHHHHHHHHHHHTT-TTGGGS--THHHHTTT-----HHHHHHHHHHHHHHTTS----SS---------EE-HHHHGGGSS--TTS--EEEETTEEEE-GGGHHHHSTTSTTGGGTTSB-TTHHHH---STTTS-S--TT--HHHHHHHHHHHHHHHHHSEEEEEEBTTTB-TTSPBPHHHHHHHHHHHHHHHHHHHHHHHHHHSPBPEEEEETTTEEEEE--SEETTEE-S---EEEEEE-TTT--EEEEEE--SBS-SSSTTGGG--SS--BGGGG-TTEEPPTTS-TT-SEEEPPP-

Organism: NCBI:txid189291

Mean predicted aligned error: 15.77 Å

Nearest PDB structures (foldseek):
  1t0g-assembly1_A  TM=8.287E-01  e=1.580E-10  Arabidopsis thaliana
  1j03-assembly1_A  TM=8.924E-01  e=1.588E-09  Arabidopsis thaliana
  4x8y-assembly1_A-2  TM=8.321E-01  e=7.882E-08  Homo sapiens
  4x8y-assembly2_B-3  TM=8.462E-01  e=1.603E-07  Homo sapiens
  6nzx-assembly1_A  TM=7.854E-01  e=5.313E-04  Hadesarchaea archaeon YNP_N21